Protein AF-A0A3M1CF79-F1 (afdb_monomer)

Secondary structure (DSSP, 8-state):
---EEEEESS--S---SSSEEEE--TTHHHHHHHHHHSS-------------------------------------------------------PPPPEEEEE-TT--EEEEESSHHHHHHHHHHHHHHHHHHHHHHHHHHHHT--HHHHTHHHHHHHHHHHHTTHHHHHHHHHHHHHHH-HHHHHHHHHHHHHHHHHHHHHHHTSSPPPTT-STTTTS--PPPP-TTHHHHHHHHHHHHH--HHHHHHHHHHHHHH-HHHHTT----

Nearest PDB structures (foldseek):
  1ai5-assembly1_A  TM=8.176E-01  e=2.042E-07  Escherichia coli
  1kec-assembly1_A  TM=8.139E-01  e=3.214E-07  Escherichia coli
  1e3a-assembly1_A  TM=8.211E-01  e=3.056E-07  Escherichia coli
  4hst-assembly1_A  TM=8.230E-01  e=8.373E-07  Pseudomonas
  2ae4-assembly1_A  TM=8.578E-01  e=4.115E-04  Pseudomonas sp. GK16

pLDDT: mean 72.92, std 27.97, range [24.16, 98.38]

Foldseek 3Di:
DAAEDEDEDDDPPPDDDPWDKDWDDPPPLVVLVCLVVVPDPDDDDDDDDDDDDDDDDDDDDDDYDDDDDDDDDDDDDDDDDDDDPPPPPPVPCPPQWYWYWYQDPVRIIITIHHDLLSSLLSSLLVCL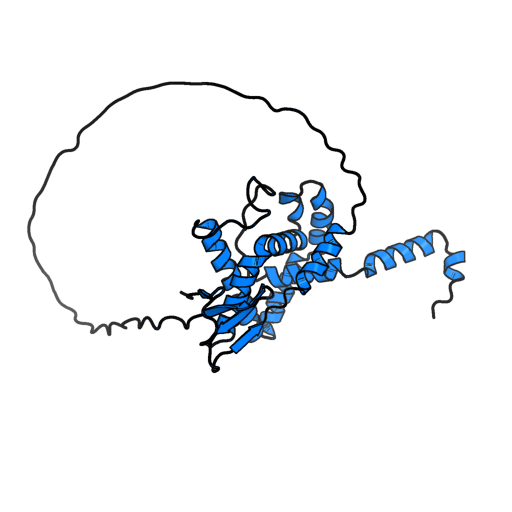VPQVLSLVCLLCLLCLNNCVQVPPVSNVSSCVNVVVVLLVQLVVVLVVCCVPPVPVLSSLVSSLNSNQVNLCCCVVVVDDADPQEDPVHRHHGRDRDDSSSVSSSVSSSVVSPDDVVVVVVVLVVCCVPPVVVNVPDDDD

Sequence (268 aa):
MNRVTKITRGEAKAAEPGVRLLVAPTAFALLVLLCLVGCGNQTLQPCDVVGCTPDAGERDGSEGSMNPDGGLADAGETVADGQVSEEEKEQDSHPEPPIVIIIDDDGIPHVFADSDENAFFGAGYQMATDRLFQMEMLRRFARGRLAEVLGEAGLERDVQARAFRLVELGRADMEATRAADPERARLIEAWVAGINRRIGEILDGDAELPFGFGKEGFDFLPEPWSEEDPYIILKGANFALDKSLEFEIAVTLLENIYPEAMASVEIF

Mean predicted aligned error: 15.44 Å

Solvent-accessible surface area (backbone atoms only — not comparable to full-atom values): 16420 Å² total; per-residue (Å²): 126,84,48,75,45,79,49,74,89,81,75,87,87,72,84,76,93,86,58,51,78,48,74,62,78,83,64,71,66,58,58,57,53,51,62,69,65,68,78,70,99,68,89,86,76,90,83,83,82,83,88,87,83,90,82,90,86,93,86,82,88,82,86,88,80,83,85,83,90,85,86,80,90,78,89,85,85,90,88,86,87,82,92,70,87,76,78,76,73,73,74,77,75,72,72,54,77,66,28,38,37,39,47,50,98,89,68,51,48,40,20,35,13,89,47,67,44,47,28,30,16,45,49,21,25,49,47,35,74,77,38,43,56,62,56,48,53,46,41,22,42,13,63,30,49,28,30,84,60,55,40,78,82,17,41,68,52,20,52,48,24,54,74,69,37,20,50,62,54,6,41,50,50,42,55,50,36,48,75,77,38,51,66,60,40,51,34,52,45,27,18,43,51,16,29,34,54,44,49,46,34,37,75,76,62,82,34,83,78,61,78,58,42,36,83,90,40,54,63,43,77,89,73,83,73,56,83,42,48,68,38,13,31,50,42,34,52,52,58,73,72,55,58,63,68,65,50,55,51,50,50,55,50,43,45,74,75,37,45,74,62,51,75,67,58,86,82,130

Structure (mmCIF, N/CA/C/O backbone):
data_AF-A0A3M1CF79-F1
#
_entry.id   AF-A0A3M1CF79-F1
#
loop_
_atom_site.group_PDB
_atom_site.id
_atom_site.type_symbol
_atom_site.label_atom_id
_atom_site.label_alt_id
_atom_site.label_comp_id
_atom_site.label_asym_id
_atom_site.label_entity_id
_atom_site.label_seq_id
_atom_site.pdbx_PDB_ins_code
_atom_site.Cartn_x
_atom_site.Cartn_y
_atom_site.Cartn_z
_atom_site.occupancy
_atom_site.B_iso_or_equiv
_atom_site.auth_seq_id
_atom_site.auth_comp_id
_atom_site.auth_asym_id
_atom_site.auth_atom_id
_atom_site.pdbx_PDB_model_num
ATOM 1 N N . MET A 1 1 ? -16.583 10.214 14.303 1.00 49.28 1 MET A N 1
ATOM 2 C CA . MET A 1 1 ? -15.363 9.395 14.462 1.00 49.28 1 MET A CA 1
ATOM 3 C C . MET A 1 1 ? -15.719 7.909 14.346 1.00 49.28 1 MET A C 1
ATOM 5 O O . MET A 1 1 ? -16.225 7.349 15.314 1.00 49.28 1 MET A O 1
ATOM 9 N N . ASN A 1 2 ? -15.483 7.294 13.177 1.00 52.94 2 ASN A N 1
ATOM 10 C CA . ASN A 1 2 ? -15.973 5.952 12.825 1.00 52.94 2 ASN A CA 1
ATOM 11 C C . ASN A 1 2 ? -15.621 4.880 13.872 1.00 52.94 2 ASN A C 1
ATOM 13 O O . ASN A 1 2 ? -14.453 4.533 14.063 1.00 52.94 2 ASN A O 1
ATOM 17 N N . ARG A 1 3 ? -16.647 4.316 14.523 1.00 68.12 3 ARG A N 1
ATOM 18 C CA . ARG A 1 3 ? -16.494 3.288 15.560 1.00 68.12 3 ARG A CA 1
ATOM 19 C C . ARG A 1 3 ? -16.533 1.886 14.951 1.00 68.12 3 ARG A C 1
ATOM 21 O O . ARG A 1 3 ? -17.598 1.284 14.818 1.00 68.12 3 ARG A O 1
ATOM 28 N N . VAL A 1 4 ? -15.359 1.348 14.629 1.00 66.25 4 VAL A N 1
ATOM 29 C CA . VAL A 1 4 ? -15.216 -0.055 14.212 1.00 66.25 4 VAL A CA 1
ATOM 30 C C . VAL A 1 4 ? -15.449 -0.981 15.407 1.00 66.25 4 VAL A C 1
ATOM 32 O O . VAL A 1 4 ? -14.844 -0.813 16.464 1.00 66.25 4 VAL A O 1
ATOM 35 N N . THR A 1 5 ? -16.321 -1.973 15.237 1.00 74.81 5 THR A N 1
ATOM 36 C CA . THR A 1 5 ? -16.604 -3.016 16.232 1.00 74.81 5 THR A CA 1
ATOM 37 C C . THR A 1 5 ? -16.275 -4.379 15.626 1.00 74.81 5 THR A C 1
ATOM 39 O O . THR A 1 5 ? -17.017 -4.903 14.794 1.00 74.81 5 THR A O 1
ATOM 42 N N . LYS A 1 6 ? -15.134 -4.953 16.022 1.00 64.19 6 LYS A N 1
ATOM 43 C CA . LYS A 1 6 ? -14.700 -6.287 15.585 1.00 64.19 6 LYS A CA 1
ATOM 44 C C . LYS A 1 6 ? -15.237 -7.348 16.548 1.00 64.19 6 LYS A C 1
ATOM 46 O O . LYS A 1 6 ? -14.966 -7.279 17.743 1.00 64.19 6 LYS A O 1
ATOM 51 N N . ILE A 1 7 ? -15.984 -8.318 16.025 1.00 63.59 7 ILE A N 1
ATOM 52 C CA . ILE A 1 7 ? -16.599 -9.409 16.794 1.00 63.59 7 ILE A CA 1
ATOM 53 C C . ILE A 1 7 ? -15.942 -10.721 16.364 1.00 63.59 7 ILE A C 1
ATOM 55 O O . ILE A 1 7 ? -15.974 -11.092 15.189 1.00 63.59 7 ILE A O 1
ATOM 59 N N . THR A 1 8 ? -15.351 -11.442 17.316 1.00 49.56 8 THR A N 1
ATOM 60 C CA . THR A 1 8 ? -14.690 -12.729 17.073 1.00 49.56 8 THR A CA 1
ATOM 61 C C . THR A 1 8 ? -15.313 -13.844 17.912 1.00 49.56 8 THR A C 1
ATOM 63 O O . THR A 1 8 ? -15.538 -13.710 19.110 1.00 49.56 8 THR A O 1
ATOM 66 N N . ARG A 1 9 ? -15.577 -14.979 17.252 1.00 45.09 9 ARG A N 1
ATOM 67 C CA . ARG A 1 9 ? -15.807 -16.309 17.841 1.00 45.09 9 ARG A CA 1
ATOM 68 C C . ARG A 1 9 ? -16.772 -16.403 19.043 1.00 45.09 9 ARG A C 1
ATOM 70 O O . ARG A 1 9 ? -16.401 -16.875 20.115 1.00 45.09 9 ARG A O 1
ATOM 77 N N . GLY A 1 10 ? -18.048 -16.087 18.819 1.00 43.09 10 GLY A N 1
ATOM 78 C CA . GLY A 1 10 ? -19.126 -16.499 19.733 1.00 43.09 10 GLY A CA 1
ATOM 79 C C . GLY A 1 10 ? -20.511 -15.944 19.400 1.00 43.09 10 GLY A C 1
ATOM 80 O O . GLY A 1 10 ? -21.508 -16.652 19.524 1.00 43.09 10 GLY A O 1
ATOM 81 N N . GLU A 1 11 ? -20.575 -14.697 18.934 1.00 44.19 11 GLU A N 1
ATOM 82 C CA . GLU A 1 11 ? -21.817 -13.902 18.944 1.00 44.19 11 GLU A CA 1
ATOM 83 C C . GLU A 1 11 ? -22.465 -13.701 17.560 1.00 44.19 11 GLU A C 1
ATOM 85 O O . GLU A 1 11 ? -23.511 -13.068 17.448 1.00 44.19 11 GLU A O 1
ATOM 90 N N . ALA A 1 12 ? -21.895 -14.280 16.496 1.00 42.66 12 ALA A N 1
ATOM 91 C CA . ALA A 1 12 ? -22.247 -14.036 15.087 1.00 42.66 12 ALA A CA 1
ATOM 92 C C . ALA A 1 12 ? -23.659 -14.503 14.636 1.00 42.66 12 ALA A C 1
ATOM 94 O O . ALA A 1 12 ? -23.928 -14.616 13.443 1.00 42.66 12 ALA A O 1
ATOM 95 N N . LYS A 1 13 ? -24.580 -14.787 15.565 1.00 38.44 13 LYS A N 1
ATOM 96 C CA . LYS A 1 13 ? -25.904 -15.382 15.301 1.00 38.44 13 LYS A CA 1
ATOM 97 C C . LYS A 1 13 ? -27.065 -14.367 15.292 1.00 38.44 13 LYS A C 1
ATOM 99 O O . LYS A 1 13 ? -28.212 -14.767 15.472 1.00 38.44 13 LYS A O 1
ATOM 104 N N . ALA A 1 14 ? -26.776 -13.072 15.136 1.00 41.06 14 ALA A N 1
ATOM 105 C CA . ALA A 1 14 ? -27.760 -11.990 15.303 1.00 41.06 14 ALA A CA 1
ATOM 106 C C . ALA A 1 14 ? -27.717 -10.873 14.233 1.00 41.06 14 ALA A C 1
ATOM 108 O O . ALA A 1 14 ? -28.417 -9.874 14.373 1.00 41.06 14 ALA A O 1
ATOM 109 N N . ALA A 1 15 ? -26.925 -11.019 13.165 1.00 42.84 15 ALA A N 1
ATOM 110 C CA . ALA A 1 15 ? -26.853 -10.042 12.074 1.00 42.84 15 ALA A CA 1
ATOM 111 C C . ALA A 1 15 ? -27.899 -10.343 10.978 1.00 42.84 15 ALA A C 1
ATOM 113 O O . ALA A 1 15 ? -27.581 -10.966 9.965 1.00 42.84 15 ALA A O 1
ATOM 114 N N . GLU A 1 16 ? -29.157 -9.934 11.184 1.00 49.44 16 GLU A N 1
ATOM 115 C CA . GLU A 1 16 ? -30.200 -10.022 10.145 1.00 49.44 16 GLU A CA 1
ATOM 116 C C . GLU A 1 16 ? -30.137 -8.856 9.126 1.00 49.44 16 GLU A C 1
ATOM 118 O O . GLU A 1 16 ? -29.598 -7.787 9.429 1.00 49.44 16 GLU A O 1
ATOM 123 N N . PRO A 1 17 ? -30.612 -9.055 7.876 1.00 50.56 17 PRO A N 1
ATOM 124 C CA . PRO A 1 17 ? -30.061 -8.327 6.736 1.00 50.56 17 PRO A CA 1
ATOM 125 C C . PRO A 1 17 ? -30.820 -7.046 6.351 1.00 50.56 17 PRO A C 1
ATOM 127 O O . PRO A 1 17 ? -31.909 -7.083 5.782 1.00 50.56 17 PRO A O 1
ATOM 130 N N . GLY A 1 18 ? -30.148 -5.910 6.528 1.00 43.38 18 GLY A N 1
ATOM 131 C CA . GLY A 1 18 ? -30.418 -4.651 5.815 1.00 43.38 18 GLY A CA 1
ATOM 132 C C . GLY A 1 18 ? -29.136 -3.934 5.369 1.00 43.38 18 GLY A C 1
ATOM 133 O O . GLY A 1 18 ? -29.164 -2.749 5.060 1.00 43.38 18 GLY A O 1
ATOM 134 N N . VAL A 1 19 ? -28.002 -4.639 5.408 1.00 52.00 19 VAL A N 1
ATOM 135 C CA . VAL A 1 19 ? -26.649 -4.077 5.517 1.00 52.00 19 VAL A CA 1
ATOM 136 C C . VAL A 1 19 ? -25.786 -4.597 4.366 1.00 52.00 19 VAL A C 1
ATOM 138 O O . VAL A 1 19 ? -25.915 -5.766 3.989 1.00 52.00 19 VAL A O 1
ATOM 141 N N . ARG A 1 20 ? -24.916 -3.758 3.789 1.00 57.88 20 ARG A N 1
ATOM 142 C CA . ARG A 1 20 ? -24.044 -4.183 2.685 1.00 57.88 20 ARG A CA 1
ATOM 143 C C . ARG A 1 20 ? -22.914 -5.057 3.228 1.00 57.88 20 ARG A C 1
ATOM 145 O O . ARG A 1 20 ? -22.215 -4.655 4.154 1.00 57.88 20 ARG A O 1
ATOM 152 N N . LEU A 1 21 ? -22.753 -6.241 2.637 1.00 56.91 21 LEU A N 1
ATOM 153 C CA . LEU A 1 21 ? -21.678 -7.182 2.942 1.00 56.91 21 LEU A CA 1
ATOM 154 C C . LEU A 1 21 ? -20.552 -7.038 1.915 1.00 56.91 21 LEU A C 1
ATOM 156 O O . LEU A 1 21 ? -20.769 -7.277 0.725 1.00 56.91 21 LEU A O 1
ATOM 160 N N . LEU A 1 22 ? -19.345 -6.733 2.388 1.00 67.06 22 LEU A N 1
ATOM 161 C CA . LEU A 1 22 ? -18.117 -6.845 1.605 1.00 67.06 22 LEU A CA 1
ATOM 162 C C . LEU A 1 22 ? -17.246 -7.977 2.169 1.00 67.06 22 LEU A C 1
ATOM 164 O O . LEU A 1 22 ? -16.811 -7.929 3.320 1.00 67.06 22 LEU A O 1
ATOM 168 N N . VAL A 1 23 ? -16.987 -8.991 1.341 1.00 59.38 23 VAL A N 1
ATOM 169 C CA . VAL A 1 23 ? -16.037 -10.078 1.628 1.00 59.38 23 VAL A CA 1
ATOM 170 C C . VAL A 1 23 ? -14.687 -9.689 1.032 1.00 59.38 23 VAL A C 1
ATOM 172 O O . VAL A 1 23 ? -14.585 -9.528 -0.186 1.00 59.38 23 VAL A O 1
ATOM 175 N N . ALA A 1 24 ? -13.648 -9.527 1.854 1.00 50.31 24 ALA A N 1
ATOM 176 C CA . ALA A 1 24 ? -12.325 -9.141 1.355 1.00 50.31 24 ALA A CA 1
ATOM 177 C C . ALA A 1 24 ? -11.508 -10.385 0.925 1.00 50.31 24 ALA A C 1
ATOM 179 O O . ALA A 1 24 ? -11.161 -11.208 1.777 1.00 50.31 24 ALA A O 1
ATOM 180 N N . PRO A 1 25 ? -11.166 -10.557 -0.370 1.00 40.94 25 PRO A N 1
ATOM 181 C CA . PRO A 1 25 ? -10.494 -11.763 -0.854 1.00 40.94 25 PRO A CA 1
ATOM 182 C C . PRO A 1 25 ? -9.019 -11.807 -0.423 1.00 40.94 25 PRO A C 1
ATOM 184 O O . PRO A 1 25 ? -8.146 -11.168 -1.010 1.00 40.94 25 PRO A O 1
ATOM 187 N N . THR A 1 26 ? -8.722 -12.641 0.573 1.00 44.88 26 THR A N 1
ATOM 188 C CA . THR A 1 26 ? -7.398 -12.803 1.208 1.00 44.88 26 THR A CA 1
ATOM 189 C C . THR A 1 26 ? -6.274 -13.303 0.283 1.00 44.88 26 THR A C 1
ATOM 191 O O . THR A 1 26 ? -5.097 -13.233 0.662 1.00 44.88 26 THR A O 1
ATOM 194 N N . ALA A 1 27 ? -6.619 -13.804 -0.909 1.00 30.23 27 ALA A N 1
ATOM 195 C CA . ALA A 1 27 ? -5.737 -14.548 -1.810 1.00 30.23 27 ALA A CA 1
ATOM 196 C C . ALA A 1 27 ? -4.861 -13.687 -2.743 1.00 30.23 27 ALA A C 1
ATOM 198 O O . ALA A 1 27 ? -3.728 -14.076 -3.027 1.00 30.23 27 ALA A O 1
ATOM 199 N N . PHE A 1 28 ? -5.340 -12.527 -3.215 1.00 37.03 28 PHE A N 1
ATOM 200 C CA . PHE A 1 28 ? -4.670 -11.782 -4.300 1.00 37.03 28 PHE A CA 1
ATOM 201 C C . PHE A 1 28 ? -3.258 -11.298 -3.918 1.00 37.03 28 PHE A C 1
ATOM 203 O O . PHE A 1 28 ? -2.344 -11.295 -4.739 1.00 37.03 28 PHE A O 1
ATOM 210 N N . ALA A 1 29 ? -3.050 -10.960 -2.642 1.00 35.56 29 ALA A N 1
ATOM 211 C CA . ALA A 1 29 ? -1.769 -10.469 -2.141 1.00 35.56 29 ALA A CA 1
ATOM 212 C C . ALA A 1 29 ? -0.651 -11.534 -2.133 1.00 35.56 29 ALA A C 1
ATOM 214 O O . ALA A 1 29 ? 0.524 -11.189 -2.270 1.00 35.56 29 ALA A O 1
ATOM 215 N N . LEU A 1 30 ? -0.981 -12.824 -1.973 1.00 35.16 30 LEU A N 1
ATOM 216 C CA . LEU A 1 30 ? 0.028 -13.882 -1.810 1.00 35.16 30 LEU A CA 1
ATOM 217 C C . LEU A 1 30 ? 0.857 -14.098 -3.089 1.00 35.16 30 LEU A C 1
ATOM 219 O O . LEU A 1 30 ? 2.052 -14.383 -3.015 1.00 35.16 30 LEU A O 1
ATOM 223 N N . LEU A 1 31 ? 0.230 -13.912 -4.255 1.00 32.81 31 LEU A N 1
ATOM 224 C CA . LEU A 1 31 ? 0.857 -14.101 -5.563 1.00 32.81 31 LEU A CA 1
ATOM 225 C C . LEU A 1 31 ? 1.989 -13.087 -5.806 1.00 32.81 31 LEU A C 1
ATOM 227 O O . LEU A 1 31 ? 3.076 -13.463 -6.236 1.00 32.81 31 LEU A O 1
ATOM 231 N N . VAL A 1 32 ? 1.758 -11.814 -5.465 1.00 40.41 32 VAL A N 1
ATOM 232 C CA . VAL A 1 32 ? 2.722 -10.725 -5.706 1.00 40.41 32 VAL A CA 1
ATOM 233 C C . VAL A 1 32 ? 3.990 -10.906 -4.864 1.00 40.41 32 VAL A C 1
ATOM 235 O O . VAL A 1 32 ? 5.094 -10.685 -5.356 1.00 40.41 32 VAL A O 1
ATOM 238 N N . LEU A 1 33 ? 3.860 -11.375 -3.617 1.00 40.19 33 LEU A N 1
ATOM 239 C CA . LEU A 1 33 ? 5.019 -11.622 -2.752 1.00 40.19 33 LEU A CA 1
ATOM 240 C C . LEU A 1 33 ? 5.883 -12.792 -3.258 1.00 40.19 33 LEU A C 1
ATOM 242 O O . LEU A 1 33 ? 7.108 -12.709 -3.208 1.00 40.19 33 LEU A O 1
ATOM 246 N N . LEU A 1 34 ? 5.265 -13.847 -3.802 1.00 39.94 34 LEU A N 1
ATOM 247 C CA . LEU A 1 34 ? 5.991 -14.961 -4.425 1.00 39.94 34 LEU A CA 1
ATOM 248 C C . LEU A 1 34 ? 6.784 -14.513 -5.664 1.00 39.94 34 LEU A C 1
ATOM 250 O O . LEU A 1 34 ? 7.915 -14.959 -5.847 1.00 39.94 34 LEU A O 1
ATOM 254 N N . CYS A 1 35 ? 6.251 -13.587 -6.467 1.00 37.91 35 CYS A N 1
ATOM 255 C CA . CYS A 1 35 ? 6.996 -12.976 -7.572 1.00 37.91 35 CYS A CA 1
ATOM 256 C C . CYS A 1 35 ? 8.181 -12.119 -7.087 1.00 37.91 35 CYS A C 1
ATOM 258 O O . CYS A 1 35 ? 9.247 -12.164 -7.697 1.00 37.91 35 CYS A O 1
ATOM 260 N N . LEU A 1 36 ? 8.032 -11.382 -5.979 1.00 42.06 36 LEU A N 1
ATOM 261 C CA . LEU A 1 36 ? 9.102 -10.535 -5.427 1.00 42.06 36 LEU A CA 1
ATOM 262 C C . LEU A 1 36 ? 10.260 -11.335 -4.806 1.00 42.06 36 LEU A C 1
ATOM 264 O O . LEU A 1 36 ? 11.408 -10.912 -4.907 1.00 42.06 36 LEU A O 1
ATOM 268 N N . VAL A 1 37 ? 9.981 -12.495 -4.203 1.00 41.16 37 VAL A N 1
ATOM 269 C CA . VAL A 1 37 ? 11.007 -13.393 -3.629 1.00 41.16 37 VAL A CA 1
ATOM 270 C C . VAL A 1 37 ? 11.581 -14.367 -4.680 1.00 41.16 37 VAL A C 1
ATOM 272 O O . VAL A 1 37 ? 12.658 -14.928 -4.494 1.00 41.16 37 VAL A O 1
ATOM 275 N N . GLY A 1 38 ? 10.900 -14.556 -5.816 1.00 34.94 38 GLY A N 1
ATOM 276 C CA . GLY A 1 38 ? 11.202 -15.592 -6.814 1.00 34.94 38 GLY A CA 1
ATOM 277 C C . GLY A 1 38 ? 12.477 -15.419 -7.655 1.00 34.94 38 GLY A C 1
ATOM 278 O O . GLY A 1 38 ? 12.798 -16.313 -8.437 1.00 34.94 38 GLY A O 1
ATOM 279 N N . CYS A 1 39 ? 13.219 -14.315 -7.524 1.00 36.06 39 CYS A N 1
ATOM 280 C CA . CYS A 1 39 ? 14.440 -14.054 -8.299 1.00 36.06 39 CYS A CA 1
ATOM 281 C C . CYS A 1 39 ? 15.617 -13.662 -7.392 1.00 36.06 39 CYS A C 1
ATOM 283 O O . CYS A 1 39 ? 15.903 -12.481 -7.219 1.00 36.06 39 CYS A O 1
ATOM 285 N N . GLY A 1 40 ? 16.311 -14.661 -6.834 1.00 33.25 40 GLY A N 1
ATOM 286 C CA . GLY A 1 40 ? 17.449 -14.442 -5.933 1.00 33.25 40 GLY A CA 1
ATOM 287 C C . GLY A 1 40 ? 18.141 -15.729 -5.475 1.00 33.25 40 GLY A C 1
ATOM 288 O O . GLY A 1 40 ? 18.200 -16.009 -4.282 1.00 33.25 40 GLY A O 1
ATOM 289 N N . ASN A 1 41 ? 18.651 -16.547 -6.405 1.00 37.62 41 ASN A N 1
ATOM 290 C CA . ASN A 1 41 ? 19.406 -17.758 -6.053 1.00 37.62 41 ASN A CA 1
ATOM 291 C C . ASN A 1 41 ? 20.813 -17.407 -5.533 1.00 37.62 41 ASN A C 1
ATOM 293 O O . ASN A 1 41 ? 21.784 -17.445 -6.292 1.00 37.62 41 ASN A O 1
ATOM 297 N N . GLN A 1 42 ? 20.926 -17.074 -4.246 1.00 35.06 42 GLN A N 1
ATOM 298 C CA . GLN A 1 42 ? 22.214 -16.805 -3.612 1.00 35.06 42 GLN A CA 1
ATOM 299 C C . GLN A 1 42 ? 22.277 -17.392 -2.198 1.00 35.06 42 GLN A C 1
ATOM 301 O O . GLN A 1 42 ? 21.417 -17.160 -1.352 1.00 35.06 42 GLN A O 1
ATOM 306 N N . THR A 1 43 ? 23.294 -18.219 -1.960 1.00 29.34 43 THR A N 1
ATOM 307 C CA . THR A 1 43 ? 23.439 -19.024 -0.743 1.00 29.34 43 THR A CA 1
ATOM 308 C C . THR A 1 43 ? 23.906 -18.179 0.438 1.00 29.34 43 THR A C 1
ATOM 310 O O . THR A 1 43 ? 25.100 -17.906 0.571 1.00 29.34 43 THR A O 1
ATOM 313 N N . LEU A 1 44 ? 22.985 -17.821 1.331 1.00 29.02 44 LEU A N 1
ATOM 314 C CA . LEU A 1 44 ? 23.325 -17.266 2.640 1.00 29.02 44 LEU A CA 1
ATOM 315 C C . LEU A 1 44 ? 23.901 -18.370 3.543 1.00 29.02 44 LEU A C 1
ATOM 317 O O . LEU A 1 44 ? 23.177 -19.255 3.996 1.00 29.02 44 LEU A O 1
ATOM 321 N N . GLN A 1 45 ? 25.205 -18.305 3.821 1.00 30.61 45 GLN A N 1
ATOM 322 C CA . GLN A 1 45 ? 25.789 -18.948 5.001 1.00 30.61 45 GLN A CA 1
ATOM 323 C C . GLN A 1 45 ? 25.838 -17.940 6.161 1.00 30.61 45 GLN A C 1
ATOM 325 O O . GLN A 1 45 ? 26.045 -16.751 5.910 1.00 30.61 45 GLN A O 1
ATOM 330 N N . PRO A 1 46 ? 25.656 -18.379 7.419 1.00 28.25 46 PRO A N 1
ATOM 331 C CA . PRO A 1 46 ? 25.683 -17.482 8.567 1.00 28.25 46 PRO A CA 1
ATOM 332 C C . PRO A 1 46 ? 27.114 -17.051 8.909 1.00 28.25 46 PRO A C 1
ATOM 334 O O . PRO A 1 46 ? 28.020 -17.881 8.996 1.00 28.25 46 PRO A O 1
ATOM 337 N N . CYS A 1 47 ? 27.286 -15.758 9.183 1.00 29.11 47 CYS A N 1
ATOM 338 C CA . CYS A 1 47 ? 28.444 -15.230 9.895 1.00 29.11 47 CYS A CA 1
ATOM 339 C C . CYS A 1 47 ? 28.030 -14.907 11.334 1.00 29.11 47 CYS A C 1
ATOM 341 O O . CYS A 1 47 ? 27.515 -13.825 11.610 1.00 29.11 47 CYS A O 1
ATOM 343 N N . ASP A 1 48 ? 28.258 -15.851 12.245 1.00 27.47 48 ASP A N 1
ATOM 344 C CA . ASP A 1 48 ? 28.286 -15.563 13.679 1.00 27.47 48 ASP A CA 1
ATOM 345 C C . ASP A 1 48 ? 29.447 -14.611 14.035 1.00 27.47 48 ASP A C 1
ATOM 347 O O . ASP A 1 48 ? 30.447 -14.546 13.319 1.00 27.47 48 ASP A O 1
ATOM 351 N N . VAL A 1 49 ? 29.333 -13.982 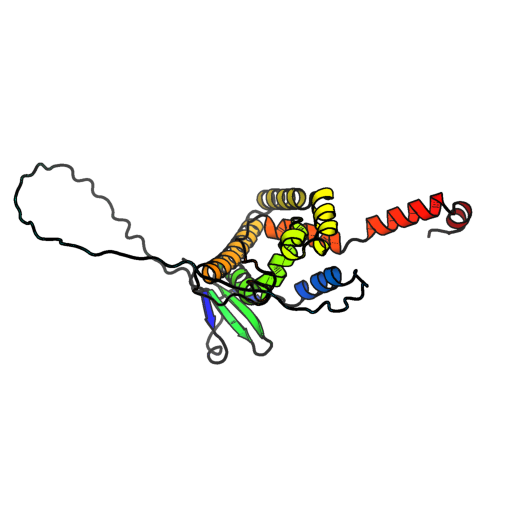15.215 1.00 31.34 49 VAL A N 1
ATOM 352 C CA . VAL A 1 49 ? 30.383 -13.753 16.243 1.00 31.34 49 VAL A CA 1
ATOM 353 C C . VAL A 1 49 ? 30.297 -12.362 16.901 1.00 31.34 49 VAL A C 1
ATOM 355 O O . VAL A 1 49 ? 30.844 -11.375 16.429 1.00 31.34 49 VAL A O 1
ATOM 358 N N . VAL A 1 50 ? 29.664 -12.376 18.082 1.00 29.16 50 VAL A N 1
ATOM 359 C CA . VAL A 1 50 ? 30.058 -11.714 19.348 1.00 29.16 50 VAL A CA 1
ATOM 360 C C . VAL A 1 50 ? 30.312 -10.195 19.357 1.00 29.16 50 VAL A C 1
ATOM 362 O O . VAL A 1 50 ? 31.323 -9.686 18.884 1.00 29.16 50 VAL A O 1
ATOM 365 N N . GLY A 1 51 ? 29.412 -9.508 20.072 1.00 25.52 51 GLY A N 1
ATOM 366 C CA . GLY A 1 51 ? 29.451 -8.086 20.423 1.00 25.52 51 GLY A CA 1
ATOM 367 C C . GLY A 1 51 ? 30.495 -7.641 21.459 1.00 25.52 51 GLY A C 1
ATOM 368 O O . GLY A 1 51 ? 31.385 -8.389 21.859 1.00 25.52 51 GLY A O 1
ATOM 369 N N . CYS A 1 52 ? 30.353 -6.390 21.915 1.00 24.75 52 CYS A N 1
ATOM 370 C CA . CYS A 1 52 ? 31.168 -5.803 22.981 1.00 24.75 52 CYS A CA 1
ATOM 371 C C . CYS A 1 52 ? 30.461 -4.611 23.675 1.00 24.75 52 CYS A C 1
ATOM 373 O O . CYS A 1 52 ? 29.878 -3.758 23.010 1.00 24.75 52 CYS A O 1
ATOM 375 N N . THR A 1 53 ? 30.559 -4.550 25.005 1.00 25.89 53 THR A N 1
ATOM 376 C CA . THR A 1 53 ? 30.156 -3.468 25.945 1.00 25.89 53 THR A CA 1
ATOM 377 C C . THR A 1 53 ? 31.185 -3.459 27.103 1.00 25.89 53 THR A C 1
ATOM 379 O O . THR A 1 53 ? 31.963 -4.419 27.149 1.00 25.89 53 THR A O 1
ATOM 382 N N . PRO A 1 54 ? 31.206 -2.528 28.094 1.00 40.59 54 PRO A N 1
ATOM 383 C CA . PRO A 1 54 ? 30.372 -1.338 28.361 1.00 40.59 54 PRO A CA 1
ATOM 384 C C . PRO A 1 54 ? 31.245 -0.030 28.290 1.00 40.59 54 PRO A C 1
ATOM 386 O O . PRO A 1 54 ? 31.918 0.102 27.273 1.00 40.59 54 PRO A O 1
ATOM 389 N N . ASP A 1 55 ? 31.334 0.987 29.176 1.00 26.83 55 ASP A N 1
ATOM 390 C CA . ASP A 1 55 ? 30.788 1.245 30.528 1.00 26.83 55 ASP A CA 1
ATOM 391 C C . ASP A 1 55 ? 30.895 2.721 31.014 1.00 26.83 55 ASP A C 1
ATOM 393 O O . ASP A 1 55 ? 31.720 3.480 30.511 1.00 26.83 55 ASP A O 1
ATOM 397 N N . ALA A 1 56 ? 30.114 3.033 32.063 1.00 29.52 56 ALA A N 1
ATOM 398 C CA . ALA A 1 56 ? 30.305 3.999 33.169 1.00 29.52 56 ALA A CA 1
ATOM 399 C C . ALA A 1 56 ? 30.533 5.524 32.945 1.00 29.52 56 ALA A C 1
ATOM 401 O O . ALA A 1 56 ? 31.309 5.965 32.102 1.00 29.52 56 ALA A O 1
ATOM 402 N N . GLY A 1 57 ? 29.946 6.354 33.836 1.00 26.00 57 GLY A N 1
AT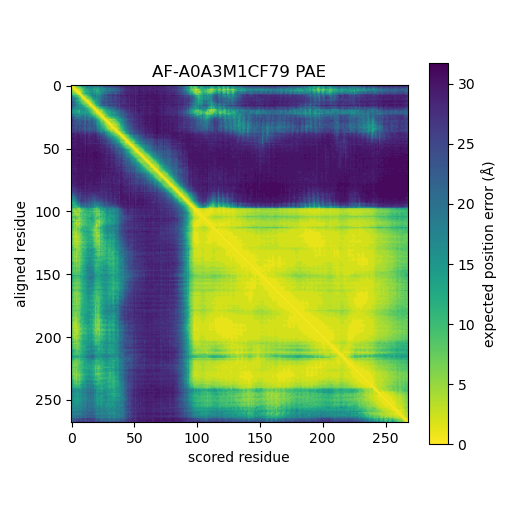OM 403 C CA . GLY A 1 57 ? 30.181 7.815 33.865 1.00 26.00 57 GLY A CA 1
ATOM 404 C C . GLY A 1 57 ? 29.383 8.663 34.882 1.00 26.00 57 GLY A C 1
ATOM 405 O O . GLY A 1 57 ? 28.756 9.638 34.487 1.00 26.00 57 GLY A O 1
ATOM 406 N N . GLU A 1 58 ? 29.394 8.330 36.178 1.00 27.36 58 GLU A N 1
ATOM 407 C CA . GLU A 1 58 ? 28.536 8.952 37.218 1.00 27.36 58 GLU A CA 1
ATOM 408 C C . GLU A 1 58 ? 28.889 10.407 37.648 1.00 27.36 58 GLU A C 1
ATOM 410 O O . GLU A 1 58 ? 30.077 10.731 37.820 1.00 27.36 58 GLU A O 1
ATOM 415 N N . ARG A 1 59 ? 27.851 11.237 37.915 1.00 29.38 59 ARG A N 1
ATOM 416 C CA . ARG A 1 59 ? 27.686 12.231 39.027 1.00 29.38 59 ARG A CA 1
ATOM 417 C C . ARG A 1 59 ? 26.508 13.209 38.783 1.00 29.38 59 ARG A C 1
ATOM 419 O O . ARG A 1 59 ? 26.192 13.447 37.625 1.00 29.38 59 ARG A O 1
ATOM 426 N N . ASP A 1 60 ? 25.958 13.973 39.740 1.00 26.53 60 ASP A N 1
ATOM 427 C CA . ASP A 1 60 ? 25.570 13.819 41.172 1.00 26.53 60 ASP A CA 1
ATOM 428 C C . ASP A 1 60 ? 25.129 15.219 41.708 1.00 26.53 60 ASP A C 1
ATOM 430 O O . ASP A 1 60 ? 25.707 16.226 41.298 1.00 26.53 60 ASP A O 1
ATOM 434 N N . GLY A 1 61 ? 24.158 15.286 42.634 1.00 25.44 61 GLY A N 1
ATOM 435 C CA . GLY A 1 61 ? 23.701 16.504 43.344 1.00 25.44 61 GLY A CA 1
ATOM 436 C C . GLY A 1 61 ? 22.833 17.514 42.548 1.00 25.44 61 GLY A C 1
ATOM 437 O O . GLY A 1 61 ? 22.894 17.573 41.326 1.00 25.44 61 GLY A O 1
ATOM 438 N N . SER A 1 62 ? 21.999 18.366 43.173 1.00 28.58 62 SER A N 1
ATOM 439 C CA . SER A 1 62 ? 21.566 18.429 44.587 1.00 28.58 62 SER A CA 1
ATOM 440 C C . SER A 1 62 ? 20.303 19.305 44.795 1.00 28.58 62 SER A C 1
ATOM 442 O O . SER A 1 62 ? 20.251 20.420 44.293 1.00 28.58 62 SER A O 1
ATOM 444 N N . GLU A 1 63 ? 19.360 18.806 45.604 1.00 27.97 63 GLU A N 1
ATOM 445 C CA . GLU A 1 63 ? 18.442 19.497 46.551 1.00 27.97 63 GLU A CA 1
ATOM 446 C C . GLU A 1 63 ? 17.715 20.840 46.234 1.00 27.97 63 GLU A C 1
ATOM 448 O O . GLU A 1 63 ? 18.325 21.901 46.142 1.00 27.97 63 GLU A O 1
ATOM 453 N N . GLY A 1 64 ? 16.375 20.817 46.381 1.00 25.22 64 GLY A N 1
ATOM 454 C CA . GLY A 1 64 ? 15.561 21.911 46.965 1.00 25.22 64 GLY A CA 1
ATOM 455 C C . GLY A 1 64 ? 15.049 23.038 46.037 1.00 25.22 64 GLY A C 1
ATOM 456 O O . GLY A 1 64 ? 15.558 23.234 44.944 1.00 25.22 64 GLY A O 1
ATOM 457 N N . SER A 1 65 ? 14.043 23.846 46.419 1.00 28.69 65 SER A N 1
ATOM 458 C CA . SER A 1 65 ? 13.054 23.733 47.517 1.00 28.69 65 SER A CA 1
ATOM 459 C C . SER A 1 65 ? 11.894 24.751 47.336 1.00 28.69 65 SER A C 1
ATOM 461 O O . SER A 1 65 ? 12.020 25.676 46.544 1.00 28.69 65 SER A O 1
ATOM 463 N N . MET A 1 66 ? 10.830 24.629 48.147 1.00 27.75 66 MET A N 1
ATOM 464 C CA . MET A 1 66 ? 9.783 25.636 48.453 1.00 27.75 66 MET A CA 1
ATOM 465 C C . MET A 1 66 ? 8.893 26.217 47.320 1.00 27.75 66 MET A C 1
ATOM 467 O O . MET A 1 66 ? 9.289 27.113 46.584 1.00 27.75 66 MET A O 1
ATOM 471 N N . ASN A 1 67 ? 7.597 25.872 47.366 1.00 39.41 67 ASN A N 1
ATOM 472 C CA . ASN A 1 67 ? 6.516 26.877 47.278 1.00 39.41 67 ASN A CA 1
ATOM 473 C C . ASN A 1 67 ? 6.286 27.464 48.692 1.00 39.41 67 ASN A C 1
ATOM 475 O O . ASN A 1 67 ? 6.643 26.793 49.669 1.00 39.41 67 ASN A O 1
ATOM 479 N N . PRO A 1 68 ? 5.702 28.671 48.841 1.00 41.59 68 PRO A N 1
ATOM 480 C CA . PRO A 1 68 ? 4.296 28.698 49.292 1.00 41.59 68 PRO A CA 1
ATOM 481 C C . PRO A 1 68 ? 3.424 29.896 48.823 1.00 41.59 68 PRO A C 1
ATOM 483 O O . PRO A 1 68 ? 3.923 30.980 48.545 1.00 41.59 68 PRO A O 1
ATOM 486 N N . ASP A 1 69 ? 2.108 29.652 48.846 1.00 30.66 69 ASP A N 1
ATOM 487 C CA . ASP A 1 69 ? 0.964 30.514 49.226 1.00 30.66 69 ASP A CA 1
ATOM 488 C C . ASP A 1 69 ? 0.747 31.946 48.671 1.00 30.66 69 ASP A C 1
ATOM 490 O O . ASP A 1 69 ? 1.598 32.827 48.743 1.00 30.66 69 ASP A O 1
ATOM 494 N N . GLY A 1 70 ? -0.511 32.230 48.281 1.00 28.81 70 GLY A N 1
ATOM 495 C CA . GLY A 1 70 ? -1.028 33.597 48.084 1.00 28.81 70 GLY A CA 1
ATOM 496 C C . GLY A 1 70 ? -2.405 33.696 47.399 1.00 28.81 70 GLY A C 1
ATOM 497 O O . GLY A 1 70 ? -2.486 33.658 46.176 1.00 28.81 70 GLY A O 1
ATOM 498 N N . GLY A 1 71 ? -3.489 33.866 48.172 1.00 25.14 71 GLY A N 1
ATOM 499 C CA . GLY A 1 71 ? -4.795 34.362 47.674 1.00 25.14 71 GLY A CA 1
ATOM 500 C C . GLY A 1 71 ? -4.891 35.905 47.738 1.00 25.14 71 GLY A C 1
ATOM 501 O O . GLY A 1 71 ? -3.883 36.554 47.992 1.00 25.14 71 GLY A O 1
ATOM 502 N N . LEU A 1 72 ? -6.046 36.576 47.591 1.00 26.70 72 LEU A N 1
ATOM 503 C CA . LEU A 1 72 ? -7.446 36.130 47.463 1.00 26.70 72 LEU A CA 1
ATOM 504 C C . LEU A 1 72 ? -8.354 37.327 47.033 1.00 26.70 72 LEU A C 1
ATOM 506 O O . LEU A 1 72 ? -8.290 38.353 47.702 1.00 26.70 72 LEU A O 1
ATOM 510 N N . ALA A 1 73 ? -9.251 37.157 46.040 1.00 28.02 73 ALA A N 1
ATOM 511 C CA . ALA A 1 73 ? -10.401 38.045 45.692 1.00 28.02 73 ALA A CA 1
ATOM 512 C C . ALA A 1 73 ? -10.077 39.543 45.353 1.00 28.02 73 ALA A C 1
ATOM 514 O O . ALA A 1 73 ? -8.909 39.919 45.352 1.00 28.02 73 ALA A O 1
ATOM 515 N N . ASP A 1 74 ? -10.993 40.457 44.972 1.00 24.86 74 ASP A N 1
ATOM 516 C CA . ASP A 1 74 ? -12.459 40.446 44.716 1.00 24.86 74 ASP A CA 1
ATOM 517 C C . ASP A 1 74 ? -12.861 41.571 43.708 1.00 24.86 74 ASP A C 1
ATOM 519 O O . ASP A 1 74 ? -12.059 42.483 43.527 1.00 24.86 74 ASP A O 1
ATOM 523 N N . ALA A 1 75 ? -14.096 41.541 43.157 1.00 25.95 75 ALA A N 1
ATOM 524 C CA . ALA A 1 75 ? -14.871 42.604 42.448 1.00 25.95 75 ALA A CA 1
ATOM 525 C C . ALA A 1 75 ? -14.194 43.375 41.270 1.00 25.95 75 ALA A C 1
ATOM 527 O O . ALA A 1 75 ? -13.039 43.764 41.330 1.00 25.95 75 ALA A O 1
ATOM 528 N N . GLY A 1 76 ? -14.815 43.662 40.117 1.00 24.16 76 GLY A N 1
ATOM 529 C CA . GLY A 1 76 ? -16.118 44.295 39.813 1.00 24.16 76 GLY A CA 1
ATOM 530 C C . GLY A 1 76 ? -15.835 45.408 38.761 1.00 24.16 76 GLY A C 1
ATOM 531 O O . GLY A 1 76 ? -14.707 45.883 38.695 1.00 24.16 76 GLY A O 1
ATOM 532 N N . GLU A 1 77 ? -16.708 45.866 37.857 1.00 27.42 77 GLU A N 1
ATOM 533 C CA . GLU A 1 77 ? -18.166 45.743 37.690 1.00 27.42 77 GLU A CA 1
ATOM 534 C C . GLU A 1 77 ? -18.542 45.764 36.174 1.00 27.42 77 GLU A C 1
ATOM 536 O O . GLU A 1 77 ? -17.672 45.728 35.304 1.00 27.42 77 GLU A O 1
ATOM 541 N N . THR A 1 78 ? -19.835 45.771 35.834 1.00 25.61 78 THR A N 1
ATOM 542 C CA . THR A 1 78 ? -20.398 45.449 34.504 1.00 25.61 78 THR A CA 1
ATOM 543 C C . THR A 1 78 ? -20.537 46.611 33.511 1.00 25.61 78 THR A C 1
ATOM 545 O O . THR A 1 78 ? -20.872 47.726 33.903 1.00 25.61 78 THR A O 1
ATOM 548 N N . VAL A 1 79 ? -20.537 46.288 32.209 1.00 28.58 79 VAL A N 1
ATOM 549 C CA . VAL A 1 79 ? -21.396 46.945 31.199 1.00 28.58 79 VAL A CA 1
ATOM 550 C C . VAL A 1 79 ? -22.027 45.860 30.321 1.00 28.58 79 VAL A C 1
ATOM 552 O O . VAL A 1 79 ? -21.349 44.904 29.954 1.00 28.58 79 VAL A O 1
ATOM 555 N N . ALA A 1 80 ? -23.306 46.008 29.976 1.00 28.52 80 ALA A N 1
ATOM 556 C CA . ALA A 1 80 ? -24.012 45.158 29.019 1.00 28.52 80 ALA A CA 1
ATOM 557 C C . ALA A 1 80 ? -24.615 46.022 27.903 1.00 28.52 80 ALA A C 1
ATOM 559 O O . ALA A 1 80 ? -25.080 47.122 28.191 1.00 28.52 80 ALA A O 1
ATOM 560 N N . ASP A 1 81 ? -24.621 45.525 26.665 1.00 24.62 81 ASP A N 1
ATOM 561 C CA . ASP A 1 81 ? -25.859 45.156 25.955 1.00 24.62 81 ASP A CA 1
ATOM 562 C C . ASP A 1 81 ? -25.522 44.403 24.649 1.00 24.62 81 ASP A C 1
ATOM 564 O O . ASP A 1 81 ? -24.387 44.481 24.173 1.00 24.62 81 ASP A O 1
ATOM 568 N N . GLY A 1 82 ? -26.494 43.702 24.053 1.00 28.05 82 GLY A N 1
ATOM 569 C CA . GLY A 1 82 ? -26.338 43.097 22.719 1.00 28.05 82 GLY A CA 1
ATOM 570 C C . GLY A 1 82 ? -26.824 41.655 22.584 1.00 28.05 82 GLY A C 1
ATOM 571 O O . GLY A 1 82 ? -26.032 40.757 22.309 1.00 28.05 82 GLY A O 1
ATOM 572 N N . GLN A 1 83 ? -28.131 41.420 22.722 1.00 28.19 83 GLN A N 1
ATOM 573 C CA . GLN A 1 83 ? -28.719 40.117 22.396 1.00 28.19 83 GLN A CA 1
ATOM 574 C C . GLN A 1 83 ? -28.687 39.853 20.880 1.00 28.19 83 GLN A C 1
ATOM 576 O O . GLN A 1 83 ? -29.489 40.409 20.128 1.00 28.19 83 GLN A O 1
ATOM 581 N N . VAL A 1 84 ? -27.826 38.934 20.445 1.00 30.59 84 VAL A N 1
ATOM 582 C CA . VAL A 1 84 ? -28.089 38.106 19.261 1.00 30.59 84 VAL A CA 1
ATOM 583 C C . VAL A 1 84 ? -28.545 36.749 19.776 1.00 30.59 84 VAL A C 1
ATOM 585 O O . VAL A 1 84 ? -27.881 36.153 20.620 1.00 30.59 84 VAL A O 1
ATOM 588 N N . SER A 1 85 ? -29.692 36.269 19.302 1.00 27.66 85 SER A N 1
ATOM 589 C CA . SER A 1 85 ? -30.116 34.895 19.554 1.00 27.66 85 SER A CA 1
ATOM 590 C C . SER A 1 85 ? -29.275 33.965 18.688 1.00 27.66 85 SER A C 1
ATOM 592 O O . SER A 1 85 ? -29.636 33.679 17.544 1.00 27.66 85 SER A O 1
ATOM 594 N N . GLU A 1 86 ? -28.135 33.531 19.216 1.00 30.22 86 GLU A N 1
ATOM 595 C CA . GLU A 1 86 ? -27.438 32.380 18.662 1.00 30.22 86 GLU A CA 1
ATOM 596 C C . GLU A 1 86 ? -28.362 31.170 18.823 1.00 30.22 86 GLU A C 1
ATOM 598 O O . GLU A 1 86 ? -28.649 30.721 19.932 1.00 30.22 86 GLU A O 1
ATOM 603 N N . GLU A 1 87 ? -28.881 30.670 17.700 1.00 28.48 87 GLU A N 1
ATOM 604 C CA . GLU A 1 87 ? -29.361 29.297 17.642 1.00 28.48 87 GLU A CA 1
ATOM 605 C C . GLU A 1 87 ? -28.136 28.417 17.889 1.00 28.48 87 GLU A C 1
ATOM 607 O O . GLU A 1 87 ? -27.354 28.159 16.967 1.00 28.48 87 GLU A O 1
ATOM 612 N N . GLU A 1 88 ? -27.947 27.990 19.141 1.00 31.88 88 GLU A N 1
ATOM 613 C CA . GLU A 1 88 ? -27.054 26.884 19.456 1.00 31.88 88 GLU A CA 1
ATOM 614 C C . GLU A 1 88 ? -27.497 25.707 18.590 1.00 31.88 88 GLU A C 1
ATOM 616 O O . GLU A 1 88 ? -28.491 25.031 18.864 1.00 31.88 88 GLU A O 1
ATOM 621 N N . LYS A 1 89 ? -26.755 25.472 17.506 1.00 26.81 89 LYS A N 1
ATOM 622 C CA . LYS A 1 89 ? -26.783 24.194 16.817 1.00 26.81 89 LYS A CA 1
ATOM 623 C C . LYS A 1 89 ? -26.188 23.192 17.782 1.00 26.81 89 LYS A C 1
ATOM 625 O O . LYS A 1 89 ? -24.985 22.945 17.749 1.00 26.81 89 LYS A O 1
ATOM 630 N N . GLU A 1 90 ? -27.056 22.647 18.631 1.00 33.03 90 GLU A N 1
ATOM 631 C CA . GLU A 1 90 ? -26.857 21.371 19.294 1.00 33.03 90 GLU A CA 1
ATOM 632 C C . GLU A 1 90 ? -26.344 20.425 18.211 1.00 33.03 90 GLU A C 1
ATOM 634 O O . GLU A 1 90 ? -27.063 20.074 17.271 1.00 33.03 90 GLU A O 1
ATOM 639 N N . GLN A 1 91 ? -25.032 20.180 18.240 1.00 39.41 91 GLN A N 1
ATOM 640 C CA . GLN A 1 91 ? -24.334 19.503 17.161 1.00 39.41 91 GLN A CA 1
ATOM 641 C C . GLN A 1 91 ? -24.621 18.021 17.338 1.00 39.41 91 GLN A C 1
ATOM 643 O O . GLN A 1 91 ? -23.816 17.295 17.923 1.00 39.41 91 GLN A O 1
ATOM 648 N N . ASP A 1 92 ? -25.827 17.643 16.905 1.00 31.28 92 ASP A N 1
ATOM 649 C CA . ASP A 1 92 ? -26.442 16.347 17.133 1.00 31.28 92 ASP A CA 1
ATOM 650 C C . ASP A 1 92 ? -25.434 15.274 16.747 1.00 31.28 92 ASP A C 1
ATOM 652 O O . ASP A 1 92 ? -25.089 15.074 15.577 1.00 31.28 92 ASP A O 1
ATOM 656 N N . SER A 1 93 ? -24.888 14.643 17.782 1.00 38.84 93 SER A N 1
ATOM 657 C CA . SER A 1 93 ? -23.809 13.677 17.665 1.00 38.84 93 SER A CA 1
ATOM 658 C C . SER A 1 93 ? -24.404 12.318 17.335 1.00 38.84 93 SER A C 1
ATOM 660 O O . SER A 1 93 ? -24.134 11.327 18.013 1.00 38.84 93 SER A O 1
ATOM 662 N N . HIS A 1 94 ? -25.202 12.305 16.256 1.00 35.31 94 HIS A N 1
ATOM 663 C CA . HIS A 1 94 ? -25.585 11.135 15.484 1.00 35.31 94 HIS A CA 1
ATOM 664 C C . HIS A 1 94 ? -24.369 10.199 15.436 1.00 35.31 94 HIS A C 1
ATOM 666 O O . HIS A 1 94 ? -23.380 10.524 14.767 1.00 35.31 94 HIS A O 1
ATOM 672 N N . PRO A 1 95 ? -24.371 9.085 16.191 1.00 50.78 95 PRO A N 1
ATOM 673 C CA . PRO A 1 95 ? -23.206 8.227 16.247 1.00 50.78 95 PRO A CA 1
ATOM 674 C C . PRO A 1 95 ? -23.035 7.624 14.859 1.00 50.78 95 PRO A C 1
ATOM 676 O O . PRO A 1 95 ? -23.963 6.995 14.349 1.00 50.78 95 PRO A O 1
ATOM 679 N N . GLU A 1 96 ? -21.8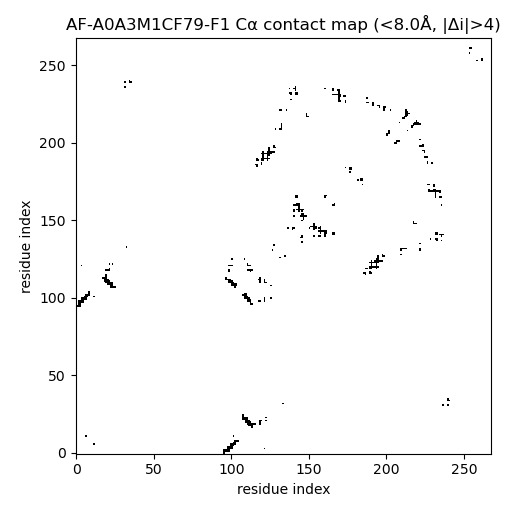70 7.849 14.245 1.00 54.38 96 GLU A N 1
ATOM 680 C CA . GLU A 1 96 ? -21.589 7.309 12.916 1.00 54.38 96 GLU A CA 1
ATOM 681 C C . GLU A 1 96 ? -21.881 5.800 12.912 1.00 54.38 96 GLU A C 1
ATOM 683 O O . GLU A 1 96 ? -21.488 5.093 13.853 1.00 54.38 96 GLU A O 1
ATOM 688 N N . PRO A 1 97 ? -22.637 5.327 11.908 1.00 59.69 97 PRO A N 1
ATOM 689 C CA . PRO A 1 97 ? -23.276 4.019 11.924 1.00 59.69 97 PRO A CA 1
ATOM 690 C C . PRO A 1 97 ? -22.235 2.907 12.125 1.00 59.69 97 PRO A C 1
ATOM 692 O O . PRO A 1 97 ? -21.145 2.959 11.548 1.00 59.69 97 PRO A O 1
ATOM 695 N N . PRO A 1 98 ? -22.527 1.910 12.980 1.00 81.56 98 PRO A N 1
ATOM 696 C CA . PRO A 1 98 ? -21.510 0.994 13.476 1.00 81.56 98 PRO A CA 1
ATOM 697 C C . PRO A 1 98 ? -20.971 0.100 12.358 1.00 81.56 98 PRO A C 1
ATOM 699 O O . PRO A 1 98 ? -21.691 -0.733 11.809 1.00 81.56 98 PRO A O 1
ATOM 702 N N . ILE A 1 99 ? -19.673 0.227 12.078 1.00 91.88 99 ILE A N 1
ATOM 703 C CA . ILE A 1 99 ? -18.950 -0.677 11.182 1.00 91.88 99 ILE A CA 1
ATOM 704 C C . ILE A 1 99 ? -18.696 -1.971 11.951 1.00 91.88 99 ILE A C 1
ATOM 706 O O . ILE A 1 99 ? -17.911 -1.982 12.904 1.00 91.88 99 ILE A O 1
ATOM 710 N N . VAL A 1 100 ? -19.351 -3.059 11.548 1.00 92.00 100 VAL A N 1
ATOM 711 C CA . VAL A 1 100 ? -19.219 -4.367 12.203 1.00 92.00 100 VAL A CA 1
ATOM 712 C C . VAL A 1 100 ? -18.365 -5.286 11.340 1.00 92.00 100 VAL A C 1
ATOM 714 O O . VAL A 1 100 ? -18.614 -5.448 10.146 1.00 92.00 100 VAL A O 1
ATOM 717 N N . ILE A 1 101 ? -17.348 -5.897 11.948 1.00 91.88 101 ILE A N 1
ATOM 718 C CA . ILE A 1 101 ? -16.427 -6.812 11.264 1.00 91.88 101 ILE A CA 1
ATOM 719 C C . ILE A 1 101 ? -16.495 -8.169 11.954 1.00 91.88 101 ILE A C 1
ATOM 721 O O . ILE A 1 101 ? -16.115 -8.294 13.121 1.00 91.88 101 ILE A O 1
ATOM 725 N N . ILE A 1 102 ? -16.983 -9.175 11.229 1.00 90.56 102 ILE A N 1
ATOM 726 C CA . ILE A 1 102 ? -17.100 -10.559 11.698 1.00 90.56 102 ILE A CA 1
ATOM 727 C C . ILE A 1 102 ? -16.046 -11.394 10.975 1.00 90.56 102 ILE A C 1
ATOM 729 O O . ILE A 1 102 ? -15.934 -11.329 9.753 1.00 90.56 102 ILE A O 1
ATOM 733 N N . ILE A 1 103 ? -15.277 -12.180 11.725 1.00 89.12 103 ILE A N 1
ATOM 734 C CA . ILE A 1 103 ? -14.343 -13.166 11.166 1.00 89.12 103 ILE A CA 1
ATOM 735 C C . ILE A 1 103 ? -14.996 -14.547 11.266 1.00 89.12 103 ILE A C 1
ATOM 737 O O . ILE A 1 103 ? -15.463 -14.911 12.351 1.00 89.12 103 ILE A O 1
ATOM 741 N N . ASP A 1 104 ? -15.054 -15.288 10.159 1.00 88.00 104 ASP A N 1
ATOM 742 C CA . ASP A 1 104 ? -15.594 -16.655 10.137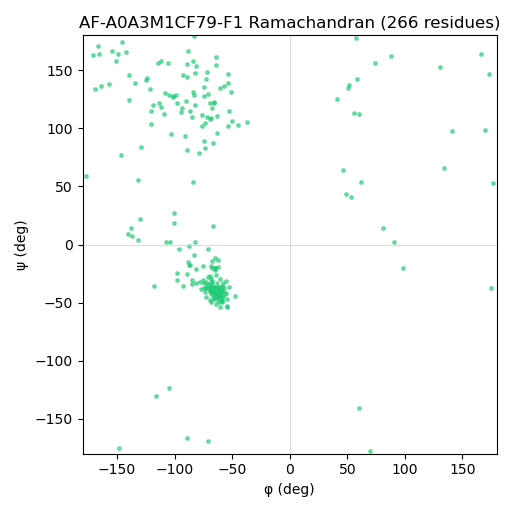 1.00 88.00 104 ASP A CA 1
ATOM 743 C C . ASP A 1 104 ? -14.565 -17.724 10.563 1.00 88.00 104 ASP A C 1
ATOM 745 O O . ASP A 1 104 ? -13.426 -17.416 10.922 1.00 88.00 104 ASP A O 1
ATOM 749 N N . ASP A 1 105 ? -14.984 -18.995 10.582 1.00 87.94 105 ASP A N 1
ATOM 750 C CA . ASP A 1 105 ? -14.144 -20.116 11.028 1.00 87.94 105 ASP A CA 1
ATOM 751 C C . ASP A 1 105 ? -12.953 -20.411 10.087 1.00 87.94 105 ASP A C 1
ATOM 753 O O . ASP A 1 105 ? -11.966 -20.992 10.544 1.00 87.94 105 ASP A O 1
ATOM 757 N N . ASP A 1 106 ? -13.001 -19.971 8.821 1.00 89.62 106 ASP A N 1
ATOM 758 C CA . ASP A 1 106 ? -11.884 -20.044 7.860 1.00 89.62 106 ASP A CA 1
ATOM 759 C C . ASP A 1 106 ? -10.950 -18.814 7.954 1.00 89.62 106 ASP A C 1
ATOM 761 O O . ASP A 1 106 ? -9.938 -18.725 7.251 1.00 89.62 106 ASP A O 1
ATOM 765 N N . GLY A 1 107 ? -11.259 -17.859 8.840 1.00 86.88 107 GLY A N 1
ATOM 766 C CA . GLY A 1 107 ? -10.490 -16.630 9.034 1.00 86.88 107 GLY A CA 1
ATOM 767 C C . GLY A 1 107 ? -10.797 -15.530 8.014 1.00 86.88 107 GLY A C 1
ATOM 768 O O . GLY A 1 107 ? -10.025 -14.574 7.904 1.00 86.88 107 GLY A O 1
ATOM 769 N N . ILE A 1 108 ? -11.890 -15.642 7.254 1.00 89.19 108 ILE A N 1
ATOM 770 C CA . ILE A 1 108 ? -12.270 -14.659 6.235 1.00 89.19 108 ILE A CA 1
ATOM 771 C C . ILE A 1 108 ? -13.045 -13.508 6.904 1.00 89.19 108 ILE A C 1
ATOM 773 O O . ILE A 1 108 ? -13.976 -13.754 7.678 1.00 89.19 108 ILE A O 1
ATOM 777 N N . PRO A 1 109 ? -12.686 -12.239 6.630 1.00 90.56 109 PRO A N 1
ATOM 778 C CA . PRO A 1 109 ? -13.407 -11.092 7.159 1.00 90.56 109 PRO A CA 1
ATOM 779 C C . PRO A 1 109 ? -14.641 -10.730 6.322 1.00 90.56 109 PRO A C 1
ATOM 781 O O . PRO A 1 109 ? -14.561 -10.488 5.113 1.00 90.56 109 PRO A O 1
ATOM 784 N N . HIS A 1 110 ? -15.765 -10.597 7.021 1.00 90.62 110 HIS A N 1
ATOM 785 C CA . HIS A 1 110 ? -17.046 -10.107 6.523 1.00 90.62 110 HIS A CA 1
ATOM 786 C C . HIS A 1 110 ? -17.300 -8.725 7.123 1.00 90.62 110 HIS A C 1
ATOM 788 O O . HIS A 1 110 ? -17.467 -8.591 8.340 1.00 90.62 110 HIS A O 1
ATOM 794 N N . VAL A 1 111 ? -17.285 -7.691 6.280 1.00 91.31 111 VAL A N 1
ATOM 795 C CA . VAL A 1 111 ? -17.512 -6.301 6.701 1.00 91.31 111 VAL A CA 1
ATOM 796 C C . VAL A 1 111 ? -18.958 -5.914 6.427 1.00 91.31 111 VAL A C 1
ATOM 798 O O . VAL A 1 111 ? -19.440 -6.069 5.304 1.00 91.31 111 VAL A O 1
ATOM 801 N N . PHE A 1 112 ? -19.617 -5.385 7.454 1.00 89.94 112 PHE A N 1
ATOM 802 C CA . PHE A 1 112 ? -21.005 -4.944 7.440 1.00 89.94 112 PHE A CA 1
ATOM 803 C C . PHE A 1 112 ? -21.078 -3.442 7.734 1.00 89.94 112 PHE A C 1
ATOM 805 O O . PHE A 1 112 ? -20.658 -2.995 8.806 1.00 89.94 112 PHE A O 1
ATOM 812 N N . ALA A 1 113 ? -21.627 -2.673 6.791 1.00 90.44 113 ALA A N 1
ATOM 813 C CA . ALA A 1 113 ? -21.915 -1.249 6.956 1.00 90.44 113 ALA A CA 1
ATOM 814 C C . ALA A 1 113 ? -23.143 -0.796 6.141 1.00 90.44 113 ALA A C 1
ATOM 816 O O . ALA A 1 113 ? -23.622 -1.500 5.244 1.00 90.44 113 ALA A O 1
ATOM 817 N N . ASP A 1 114 ? -23.673 0.378 6.476 1.00 90.19 114 ASP A N 1
ATOM 818 C CA . ASP A 1 114 ? -24.862 0.978 5.861 1.00 90.19 114 ASP A CA 1
ATOM 819 C C . ASP A 1 114 ? -24.556 1.767 4.571 1.00 90.19 114 ASP A C 1
ATOM 821 O O . ASP A 1 114 ? -25.378 1.792 3.652 1.00 90.19 114 ASP A O 1
ATOM 825 N N . SER A 1 115 ? -23.357 2.350 4.479 1.00 91.31 115 SER A N 1
ATOM 826 C CA . SER A 1 115 ? -22.810 3.019 3.295 1.00 91.31 115 SER A CA 1
ATOM 827 C C . SER A 1 115 ? -21.632 2.247 2.691 1.00 91.31 115 SER A C 1
ATOM 829 O O . SER A 1 115 ? -20.964 1.454 3.365 1.00 91.31 115 SER A O 1
ATOM 831 N N . ASP A 1 116 ? -21.357 2.488 1.407 1.00 92.06 116 ASP A N 1
ATOM 832 C CA . ASP A 1 116 ? -20.217 1.870 0.726 1.00 92.06 116 ASP A CA 1
ATOM 833 C C . ASP A 1 116 ? -18.890 2.420 1.268 1.00 92.06 116 ASP A C 1
ATOM 835 O O . ASP A 1 116 ? -17.947 1.658 1.469 1.00 92.06 116 ASP A O 1
ATOM 839 N N . GLU A 1 117 ? -18.820 3.711 1.601 1.00 93.69 117 GLU A N 1
ATOM 840 C CA . GLU A 1 117 ? -17.636 4.327 2.208 1.00 93.69 117 GLU A CA 1
ATOM 841 C C . GLU A 1 117 ? -17.282 3.669 3.547 1.00 93.69 117 GLU A C 1
ATOM 843 O O . GLU A 1 117 ? -16.118 3.353 3.793 1.00 93.69 117 GLU A O 1
ATOM 848 N N . ASN A 1 118 ? -18.281 3.387 4.389 1.00 93.38 118 ASN A N 1
ATOM 849 C CA . ASN A 1 118 ? -18.073 2.701 5.664 1.00 93.38 118 ASN A CA 1
ATOM 850 C C . ASN A 1 118 ? -17.676 1.224 5.468 1.00 93.38 118 ASN A C 1
ATOM 852 O O . ASN A 1 118 ? -16.845 0.707 6.220 1.00 93.38 118 ASN A O 1
ATOM 856 N N . ALA A 1 119 ? -18.189 0.551 4.430 1.00 93.06 119 ALA A N 1
ATOM 857 C CA . ALA A 1 119 ? -17.769 -0.808 4.078 1.00 93.06 119 ALA A CA 1
ATOM 858 C C . ALA A 1 119 ? -16.311 -0.850 3.577 1.00 93.06 119 ALA A C 1
ATOM 860 O O . ALA A 1 119 ? -15.527 -1.701 4.006 1.00 93.06 119 ALA A O 1
ATOM 861 N N . PHE A 1 120 ? -15.913 0.099 2.724 1.00 95.38 120 PHE A N 1
ATOM 862 C CA . PHE A 1 120 ? -14.535 0.228 2.241 1.00 95.38 120 PHE A CA 1
ATOM 863 C C . PHE A 1 120 ? -13.569 0.635 3.367 1.00 95.38 120 PHE A C 1
ATOM 865 O O . PHE A 1 120 ? -12.488 0.052 3.470 1.00 95.38 120 PHE A O 1
ATOM 872 N N . PHE A 1 121 ? -13.972 1.537 4.268 1.00 96.12 121 PHE A N 1
ATOM 873 C CA . PHE A 1 121 ? -13.219 1.876 5.482 1.00 96.12 121 PHE A CA 1
ATOM 874 C C . PHE A 1 121 ? -12.992 0.644 6.371 1.00 96.12 121 PHE A C 1
ATOM 876 O O . PHE A 1 121 ? -11.856 0.356 6.752 1.00 96.12 121 PHE A O 1
ATOM 883 N N . GLY A 1 122 ? -14.045 -0.131 6.657 1.00 94.75 122 GLY A N 1
ATOM 884 C CA . GLY A 1 122 ? -13.932 -1.369 7.435 1.00 94.75 122 GLY A CA 1
ATOM 885 C C . GLY A 1 122 ? -13.015 -2.406 6.776 1.00 94.75 122 GLY A C 1
ATOM 886 O O . GLY A 1 122 ? -12.199 -3.031 7.455 1.00 94.75 122 GLY A O 1
ATOM 887 N N . ALA A 1 123 ? -13.074 -2.540 5.448 1.00 95.25 123 ALA A N 1
ATOM 888 C CA . ALA A 1 123 ? -12.189 -3.430 4.696 1.00 95.25 123 ALA A CA 1
ATOM 889 C C . ALA A 1 123 ? -10.722 -2.964 4.699 1.00 95.25 123 ALA A C 1
ATOM 891 O O . ALA A 1 123 ? -9.823 -3.799 4.799 1.00 95.25 123 ALA A O 1
ATOM 892 N N . GLY A 1 124 ? -10.461 -1.654 4.639 1.00 96.12 124 GLY A N 1
ATOM 893 C CA . GLY A 1 124 ? -9.113 -1.090 4.769 1.00 96.12 124 GLY A CA 1
ATOM 894 C C . GLY A 1 124 ? -8.529 -1.305 6.165 1.00 96.12 124 GLY A C 1
ATOM 895 O O . GLY A 1 124 ? -7.414 -1.807 6.306 1.00 96.12 124 GLY A O 1
ATOM 896 N N . TYR A 1 125 ? -9.325 -1.025 7.200 1.00 96.44 125 TYR A N 1
ATOM 897 C CA . TYR A 1 125 ? -8.968 -1.257 8.602 1.00 96.44 125 TYR A CA 1
ATOM 898 C C . TYR A 1 125 ? -8.637 -2.732 8.883 1.00 96.44 125 TYR A C 1
ATOM 900 O O . TYR A 1 125 ? -7.626 -3.050 9.518 1.00 96.44 125 TYR A O 1
ATOM 908 N N . GLN A 1 126 ? -9.454 -3.655 8.370 1.00 95.44 126 GLN A N 1
ATOM 909 C CA . GLN A 1 126 ? -9.228 -5.087 8.552 1.00 95.44 126 GLN A CA 1
ATOM 910 C C . GLN A 1 126 ? -8.051 -5.609 7.720 1.00 95.44 126 GLN A C 1
ATOM 912 O O . GLN A 1 126 ? -7.274 -6.418 8.225 1.00 95.44 126 GLN A O 1
ATOM 917 N N . MET A 1 127 ? -7.843 -5.114 6.494 1.00 95.12 127 MET A N 1
ATOM 918 C CA . MET A 1 127 ? -6.670 -5.506 5.705 1.00 95.12 127 MET A CA 1
ATOM 919 C C . MET A 1 127 ? -5.367 -5.013 6.346 1.00 95.12 127 MET A C 1
ATOM 921 O O . MET A 1 127 ? -4.402 -5.771 6.399 1.00 95.12 127 MET A O 1
ATOM 925 N N . ALA A 1 128 ? -5.348 -3.806 6.920 1.00 95.25 128 ALA A N 1
ATOM 926 C CA . ALA A 1 128 ? -4.229 -3.354 7.743 1.00 95.25 128 ALA A CA 1
ATOM 927 C C . ALA A 1 128 ? -4.046 -4.249 8.984 1.00 95.25 128 ALA A C 1
ATOM 929 O O . ALA A 1 128 ? -2.931 -4.672 9.274 1.00 95.25 128 ALA A O 1
ATOM 930 N N . THR A 1 129 ? -5.131 -4.618 9.672 1.00 93.88 129 THR A N 1
ATOM 931 C CA . THR A 1 129 ? -5.068 -5.517 10.841 1.00 93.88 129 THR A CA 1
ATOM 932 C C . THR A 1 129 ? -4.406 -6.862 10.515 1.00 93.88 129 THR A C 1
ATOM 934 O O . THR A 1 129 ? -3.632 -7.360 11.329 1.00 93.88 129 THR A O 1
ATOM 937 N N . ASP A 1 130 ? -4.652 -7.417 9.325 1.00 92.94 130 ASP A N 1
ATOM 938 C CA . ASP A 1 130 ? -4.176 -8.756 8.956 1.00 92.94 130 ASP A CA 1
ATOM 939 C C . ASP A 1 130 ? -2.880 -8.760 8.117 1.00 92.94 130 ASP A C 1
ATOM 941 O O . ASP A 1 130 ? -2.193 -9.782 8.062 1.00 92.94 130 ASP A O 1
ATOM 945 N N . ARG A 1 131 ? -2.567 -7.671 7.391 1.00 94.25 131 ARG A N 1
ATOM 946 C CA . ARG A 1 131 ? -1.554 -7.651 6.308 1.00 94.25 131 ARG A CA 1
ATOM 947 C C . ARG A 1 131 ? -0.667 -6.399 6.246 1.00 94.25 131 ARG A C 1
ATOM 949 O O . ARG A 1 131 ? 0.096 -6.287 5.285 1.00 94.25 131 ARG A O 1
ATOM 956 N N . LEU A 1 132 ? -0.696 -5.485 7.226 1.00 95.75 132 LEU A N 1
ATOM 957 C CA . LEU A 1 132 ? 0.019 -4.192 7.155 1.00 95.75 132 LEU A CA 1
ATOM 958 C C . LEU A 1 132 ? 1.487 -4.296 6.703 1.00 95.75 132 LEU A C 1
ATOM 960 O O . LEU A 1 132 ? 1.897 -3.539 5.830 1.00 95.75 132 LEU A O 1
ATOM 964 N N . PHE A 1 133 ? 2.264 -5.254 7.224 1.00 95.38 133 PHE A N 1
ATOM 965 C CA . PHE A 1 133 ? 3.662 -5.444 6.811 1.00 95.38 133 PHE A CA 1
ATOM 966 C C . PHE A 1 133 ? 3.798 -5.821 5.325 1.00 95.38 133 PHE A C 1
ATOM 968 O O . PHE A 1 133 ? 4.620 -5.255 4.607 1.00 95.38 133 PHE A O 1
ATOM 975 N N . GLN A 1 134 ? 2.948 -6.723 4.822 1.00 94.19 134 GLN A N 1
ATOM 976 C CA . GLN A 1 134 ? 2.930 -7.093 3.403 1.00 94.19 134 GLN A CA 1
ATOM 977 C C . GLN A 1 134 ? 2.563 -5.891 2.522 1.00 94.19 134 GLN A C 1
ATOM 979 O O . GLN A 1 134 ? 3.212 -5.648 1.505 1.00 94.19 134 GLN A O 1
ATOM 984 N N . MET A 1 135 ? 1.540 -5.131 2.919 1.00 96.56 135 MET A N 1
ATOM 985 C CA . MET A 1 135 ? 1.092 -3.932 2.204 1.00 96.56 135 MET A CA 1
ATOM 986 C C . MET A 1 135 ? 2.188 -2.858 2.167 1.00 96.56 135 MET A C 1
ATOM 988 O O . MET A 1 135 ? 2.418 -2.238 1.131 1.00 96.56 135 MET A O 1
ATOM 992 N N . GLU A 1 136 ? 2.901 -2.674 3.276 1.00 96.38 136 GLU A N 1
ATOM 993 C CA . GLU A 1 136 ? 3.995 -1.713 3.408 1.00 96.38 136 GLU A CA 1
ATOM 994 C C . GLU A 1 136 ? 5.225 -2.094 2.573 1.00 96.38 136 GLU A C 1
ATOM 996 O O . GLU A 1 136 ? 5.802 -1.236 1.904 1.00 96.38 136 GLU A O 1
ATOM 1001 N N . MET A 1 137 ? 5.597 -3.376 2.521 1.00 94.62 137 MET A N 1
ATOM 1002 C CA . MET A 1 137 ? 6.693 -3.829 1.654 1.00 94.62 137 MET A CA 1
ATOM 1003 C C . MET A 1 137 ? 6.349 -3.670 0.164 1.00 94.62 137 MET A C 1
ATOM 1005 O O . MET A 1 137 ? 7.207 -3.261 -0.621 1.00 94.62 137 MET A O 1
ATOM 1009 N N . LEU A 1 138 ? 5.086 -3.893 -0.227 1.00 95.00 138 LEU A N 1
ATOM 1010 C CA . LEU A 1 138 ? 4.595 -3.583 -1.578 1.00 95.00 138 LEU A CA 1
ATOM 1011 C C . LEU A 1 138 ? 4.646 -2.075 -1.876 1.00 95.00 138 LEU A C 1
ATOM 1013 O O . LEU A 1 138 ? 5.061 -1.677 -2.967 1.00 95.00 138 LEU A O 1
ATOM 1017 N N . ARG A 1 139 ? 4.286 -1.231 -0.900 1.00 96.38 139 ARG A N 1
ATOM 1018 C CA . ARG A 1 139 ? 4.383 0.232 -1.006 1.00 96.38 139 ARG A CA 1
ATOM 1019 C C . ARG A 1 139 ? 5.824 0.703 -1.185 1.00 96.38 139 ARG A C 1
ATOM 1021 O O . ARG A 1 139 ? 6.094 1.524 -2.062 1.00 96.38 139 ARG A O 1
ATOM 1028 N N . ARG A 1 140 ? 6.758 0.164 -0.395 1.00 96.50 140 ARG A N 1
ATOM 1029 C CA . ARG A 1 140 ? 8.192 0.483 -0.480 1.00 96.50 140 ARG A CA 1
ATOM 1030 C C . ARG A 1 140 ? 8.800 0.043 -1.801 1.00 96.50 140 ARG A C 1
ATOM 1032 O O . ARG A 1 140 ? 9.484 0.847 -2.424 1.00 96.50 140 ARG A O 1
ATOM 1039 N N . PHE A 1 141 ? 8.483 -1.161 -2.274 1.00 95.06 141 PHE A N 1
ATOM 1040 C CA . PHE A 1 141 ? 8.855 -1.615 -3.615 1.00 95.06 141 PHE A CA 1
ATOM 1041 C C . PHE A 1 141 ? 8.367 -0.641 -4.703 1.00 95.06 141 PHE A C 1
ATOM 1043 O O . PHE A 1 141 ? 9.169 -0.136 -5.485 1.00 95.06 141 PHE A O 1
ATOM 1050 N N . ALA A 1 142 ? 7.075 -0.301 -4.717 1.00 96.06 142 ALA A N 1
ATOM 1051 C CA . ALA A 1 142 ? 6.497 0.539 -5.767 1.00 96.06 142 ALA A CA 1
ATOM 1052 C C . ALA A 1 142 ? 6.938 2.019 -5.713 1.00 96.06 142 ALA A C 1
ATOM 1054 O O . ALA A 1 142 ? 7.007 2.679 -6.750 1.00 96.06 142 ALA A O 1
ATOM 1055 N N . ARG A 1 143 ? 7.277 2.546 -4.526 1.00 97.19 143 ARG A N 1
ATOM 1056 C CA . ARG A 1 143 ? 7.869 3.890 -4.356 1.00 97.19 143 ARG A CA 1
ATOM 1057 C C . ARG A 1 143 ? 9.386 3.943 -4.564 1.00 97.19 143 ARG A C 1
ATOM 1059 O O . ARG A 1 143 ? 9.951 5.037 -4.569 1.00 97.19 143 ARG A O 1
ATOM 1066 N N . GLY A 1 144 ? 10.051 2.797 -4.690 1.00 97.06 144 GLY A N 1
ATOM 1067 C CA . GLY A 1 144 ? 11.507 2.701 -4.681 1.00 97.06 144 GLY A CA 1
ATOM 1068 C C . GLY A 1 144 ? 12.127 3.172 -3.359 1.00 97.06 144 GLY A C 1
ATOM 1069 O O . GLY A 1 144 ? 12.964 4.078 -3.363 1.00 97.06 144 GLY A O 1
ATOM 1070 N N . ARG A 1 145 ? 11.657 2.606 -2.242 1.00 97.25 145 ARG A N 1
ATOM 1071 C CA . ARG A 1 145 ? 12.107 2.814 -0.848 1.00 97.25 145 ARG A CA 1
ATOM 1072 C C . ARG A 1 145 ? 12.377 1.482 -0.119 1.00 97.25 145 ARG A C 1
ATOM 1074 O O . ARG A 1 145 ? 12.298 1.405 1.108 1.00 97.25 145 ARG A O 1
ATOM 1081 N N . LEU A 1 146 ? 12.617 0.404 -0.860 1.00 94.94 146 LEU A N 1
ATOM 1082 C CA . LEU A 1 146 ? 12.839 -0.943 -0.336 1.00 94.94 146 LEU A CA 1
ATOM 1083 C C . LEU A 1 146 ? 14.244 -1.102 0.270 1.00 94.94 146 LEU A C 1
ATOM 1085 O O . LEU A 1 146 ? 14.410 -1.832 1.248 1.00 94.94 146 LEU A O 1
ATOM 1089 N N . ALA A 1 147 ? 15.241 -0.379 -0.249 1.00 96.50 147 ALA A N 1
ATOM 1090 C CA . ALA A 1 147 ? 16.609 -0.368 0.273 1.00 96.50 147 ALA A CA 1
ATOM 1091 C C . ALA A 1 147 ? 16.730 0.289 1.659 1.00 96.50 147 ALA A C 1
ATOM 1093 O O . ALA A 1 147 ? 17.687 0.027 2.381 1.00 96.50 147 ALA A O 1
ATOM 1094 N N . GLU A 1 148 ? 15.741 1.090 2.071 1.00 95.50 148 GLU A N 1
ATOM 1095 C CA . GLU A 1 148 ? 15.650 1.630 3.437 1.00 95.50 148 GLU A CA 1
ATOM 1096 C C . GLU A 1 148 ? 15.435 0.532 4.494 1.00 95.50 148 GLU A C 1
ATOM 1098 O O . GLU A 1 148 ? 15.729 0.751 5.662 1.00 95.50 148 GLU A O 1
ATOM 1103 N N . VAL A 1 149 ? 14.919 -0.634 4.080 1.00 93.69 149 VAL A N 1
ATOM 1104 C CA . VAL A 1 149 ? 14.513 -1.748 4.958 1.00 93.69 149 VAL A CA 1
ATOM 1105 C C . VAL A 1 149 ? 15.333 -3.016 4.683 1.00 93.69 149 VAL A C 1
ATOM 1107 O O . VAL A 1 149 ? 15.666 -3.754 5.604 1.00 93.69 149 VAL A O 1
ATOM 1110 N N . LEU A 1 150 ? 15.690 -3.271 3.418 1.00 91.94 150 LEU A N 1
ATOM 1111 C CA . LEU A 1 150 ? 16.475 -4.442 2.992 1.00 91.94 150 LEU A CA 1
ATOM 1112 C C . LEU A 1 150 ? 17.949 -4.123 2.680 1.00 91.94 150 LEU A C 1
ATOM 1114 O O . LEU A 1 150 ? 18.692 -5.006 2.246 1.00 91.94 150 LEU A O 1
ATOM 1118 N N . GLY A 1 151 ? 18.384 -2.872 2.854 1.00 92.75 151 GLY A N 1
ATOM 1119 C CA . GLY A 1 151 ? 19.730 -2.433 2.488 1.00 92.75 151 GLY A CA 1
ATOM 1120 C C . GLY A 1 151 ? 20.020 -2.617 0.994 1.00 92.75 151 GLY A C 1
ATOM 1121 O O . GLY A 1 151 ? 19.156 -2.415 0.140 1.00 92.75 151 GLY A O 1
ATOM 1122 N N . GLU A 1 152 ? 21.242 -3.038 0.669 1.00 94.31 152 GLU A N 1
ATOM 1123 C CA . GLU A 1 152 ? 21.709 -3.230 -0.714 1.00 94.31 152 GLU A CA 1
ATOM 1124 C C . GLU A 1 152 ? 20.810 -4.176 -1.537 1.00 94.31 152 GLU A C 1
ATOM 1126 O O . GLU A 1 152 ? 20.595 -3.936 -2.724 1.00 94.31 152 GLU A O 1
ATOM 1131 N N . ALA A 1 153 ? 20.179 -5.174 -0.904 1.00 91.31 153 ALA A N 1
ATOM 1132 C CA . ALA A 1 153 ? 19.260 -6.104 -1.570 1.00 91.31 153 ALA A CA 1
ATOM 1133 C C . ALA A 1 153 ? 17.978 -5.436 -2.120 1.00 91.31 153 ALA A C 1
ATOM 1135 O O . ALA A 1 153 ? 17.336 -5.984 -3.016 1.00 91.31 153 ALA A O 1
ATOM 1136 N N . GLY A 1 154 ? 17.600 -4.251 -1.621 1.00 93.00 154 GLY A N 1
ATOM 1137 C CA . GLY A 1 154 ? 16.496 -3.457 -2.177 1.00 93.00 154 GLY A CA 1
ATOM 1138 C C . GLY A 1 154 ? 16.906 -2.512 -3.316 1.00 93.00 154 GLY A C 1
ATOM 1139 O O . GLY A 1 154 ? 16.045 -2.059 -4.072 1.00 93.00 154 GLY A O 1
ATOM 1140 N N . LEU A 1 155 ? 18.202 -2.212 -3.466 1.00 95.44 155 LEU A N 1
ATOM 1141 C CA . LEU A 1 155 ? 18.684 -1.072 -4.257 1.00 95.44 155 LEU A CA 1
ATOM 1142 C C . LEU A 1 155 ? 18.371 -1.188 -5.756 1.00 95.44 155 LEU A C 1
ATOM 1144 O O . LEU A 1 155 ? 17.960 -0.208 -6.376 1.00 95.44 155 LEU A O 1
ATOM 1148 N N . GLU A 1 156 ? 18.519 -2.377 -6.343 1.00 92.81 156 GLU A N 1
ATOM 1149 C CA . GLU A 1 156 ? 18.233 -2.598 -7.769 1.00 92.81 156 GLU A CA 1
ATOM 1150 C C . GLU A 1 156 ? 16.750 -2.336 -8.099 1.00 92.81 156 GLU A C 1
ATOM 1152 O O . GLU A 1 156 ? 16.423 -1.728 -9.123 1.00 92.81 156 GLU A O 1
ATOM 1157 N N . ARG A 1 157 ? 15.844 -2.732 -7.193 1.00 91.00 157 ARG A N 1
ATOM 1158 C CA . ARG A 1 157 ? 14.398 -2.508 -7.336 1.00 91.00 157 ARG A CA 1
ATOM 1159 C C . ARG A 1 157 ? 14.027 -1.045 -7.127 1.00 91.00 157 ARG A C 1
ATOM 1161 O O . ARG A 1 157 ? 13.191 -0.529 -7.865 1.00 91.00 157 ARG A O 1
ATOM 1168 N N . ASP A 1 158 ? 14.701 -0.356 -6.211 1.00 96.88 158 ASP A N 1
ATOM 1169 C CA . ASP A 1 158 ? 14.508 1.081 -6.007 1.00 96.88 158 ASP A CA 1
ATOM 1170 C C . ASP A 1 158 ? 14.955 1.905 -7.219 1.00 96.88 158 ASP A C 1
ATOM 1172 O O . ASP A 1 158 ? 14.270 2.855 -7.610 1.00 96.88 158 ASP A O 1
ATOM 1176 N N . VAL A 1 159 ? 16.057 1.509 -7.866 1.00 95.94 159 VAL A N 1
ATOM 1177 C CA . VAL A 1 159 ? 16.500 2.098 -9.138 1.00 95.94 159 VAL A CA 1
ATOM 1178 C C . VAL A 1 159 ? 15.480 1.829 -10.249 1.00 95.94 159 VAL A C 1
ATOM 1180 O O . VAL A 1 159 ? 15.120 2.768 -10.959 1.00 95.94 159 VAL A O 1
ATOM 1183 N N . GLN A 1 160 ? 14.953 0.604 -10.374 1.00 92.69 160 GLN A N 1
ATOM 1184 C CA . GLN A 1 160 ? 13.912 0.268 -11.361 1.00 92.69 160 GLN A CA 1
ATOM 1185 C C . GLN A 1 160 ? 12.635 1.096 -11.154 1.00 92.69 160 GLN A C 1
ATOM 1187 O O . GLN A 1 160 ? 12.199 1.787 -12.075 1.00 92.69 160 GLN A O 1
ATOM 1192 N N . ALA A 1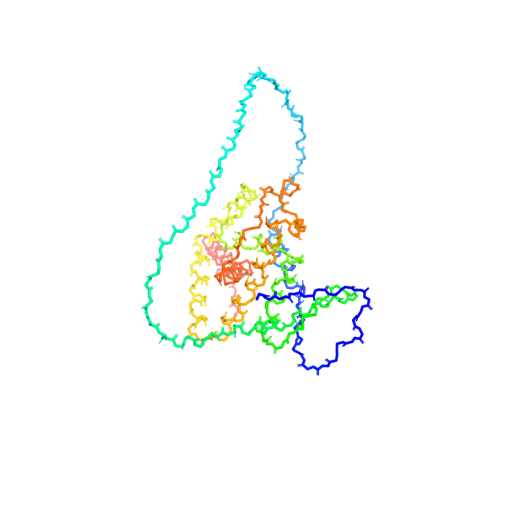 161 ? 12.064 1.098 -9.946 1.00 94.94 161 ALA A N 1
ATOM 1193 C CA . ALA A 1 161 ? 10.820 1.811 -9.644 1.00 94.94 161 ALA A CA 1
ATOM 1194 C C . ALA A 1 161 ? 10.916 3.325 -9.917 1.00 94.94 161 ALA A C 1
ATOM 1196 O O . ALA A 1 161 ? 9.962 3.943 -10.404 1.00 94.94 161 ALA A O 1
ATOM 1197 N N . ARG A 1 162 ? 12.089 3.920 -9.658 1.00 96.56 162 ARG A N 1
ATOM 1198 C CA . ARG A 1 162 ? 12.373 5.335 -9.944 1.00 96.56 162 ARG A CA 1
ATOM 1199 C C . ARG A 1 162 ? 12.639 5.588 -11.432 1.00 96.56 162 ARG A C 1
ATOM 1201 O O . ARG A 1 162 ? 12.150 6.584 -11.958 1.00 96.56 162 ARG A O 1
ATOM 1208 N N . ALA A 1 163 ? 13.337 4.690 -12.132 1.00 94.88 163 ALA A N 1
ATOM 1209 C CA . ALA A 1 163 ? 13.581 4.796 -13.575 1.00 94.88 163 ALA A CA 1
ATOM 1210 C C . ALA A 1 163 ? 12.283 4.702 -14.399 1.00 94.88 163 ALA A C 1
ATOM 1212 O O . ALA A 1 163 ? 12.085 5.491 -15.322 1.00 94.88 163 ALA A O 1
ATOM 1213 N N . PHE A 1 164 ? 11.366 3.805 -14.019 1.00 92.94 164 PHE A N 1
ATOM 1214 C CA . PHE A 1 164 ? 10.034 3.686 -14.627 1.00 92.94 164 PHE A CA 1
ATOM 1215 C C . PHE A 1 164 ? 9.006 4.692 -14.080 1.00 92.94 164 PHE A C 1
ATOM 1217 O O . PHE A 1 164 ? 7.860 4.685 -14.524 1.00 92.94 164 PHE A O 1
ATOM 1224 N N . ARG A 1 165 ? 9.406 5.586 -13.160 1.00 96.88 165 ARG A N 1
ATOM 1225 C CA . ARG A 1 165 ? 8.580 6.691 -12.630 1.00 96.88 165 ARG A CA 1
ATOM 1226 C C . ARG A 1 165 ? 7.221 6.229 -12.088 1.00 96.88 165 ARG A C 1
ATOM 1228 O O . ARG A 1 165 ? 6.189 6.867 -12.308 1.00 96.88 165 ARG A O 1
ATOM 1235 N N . LEU A 1 166 ? 7.216 5.091 -11.385 1.00 96.44 166 LEU A N 1
ATOM 1236 C CA . LEU A 1 166 ? 5.986 4.432 -10.923 1.00 96.44 166 LEU A CA 1
ATOM 1237 C C . LEU A 1 166 ? 5.161 5.319 -9.974 1.00 96.44 166 LEU A C 1
ATOM 1239 O O . LEU A 1 166 ? 3.933 5.244 -9.979 1.00 96.44 166 LEU A O 1
ATOM 1243 N N . VAL A 1 167 ? 5.824 6.202 -9.217 1.00 98.00 167 VAL A N 1
ATOM 1244 C CA . VAL A 1 167 ? 5.184 7.194 -8.338 1.00 98.00 167 VAL A CA 1
ATOM 1245 C C . VAL A 1 167 ? 4.360 8.196 -9.147 1.00 98.00 167 VAL A C 1
ATOM 1247 O O . VAL A 1 167 ? 3.180 8.398 -8.865 1.00 98.00 167 VAL A O 1
ATOM 1250 N N . GLU A 1 168 ? 4.946 8.810 -10.176 1.00 98.25 168 GLU A N 1
ATOM 1251 C CA . GLU A 1 168 ? 4.241 9.804 -10.990 1.00 98.25 168 GLU A CA 1
ATOM 1252 C C . GLU A 1 168 ? 3.186 9.173 -11.905 1.00 98.25 168 GLU A C 1
ATOM 1254 O O . GLU A 1 168 ? 2.138 9.776 -12.125 1.00 98.25 168 GLU A O 1
ATOM 1259 N N . LEU A 1 169 ? 3.419 7.946 -12.382 1.00 97.75 169 LEU A N 1
ATOM 1260 C CA . LEU A 1 169 ? 2.409 7.170 -13.106 1.00 97.75 169 LEU A CA 1
ATOM 1261 C C . LEU A 1 169 ? 1.226 6.786 -12.199 1.00 97.75 169 LEU A C 1
ATOM 1263 O O . LEU A 1 169 ? 0.086 6.808 -12.654 1.00 97.75 169 LEU A O 1
ATOM 1267 N N . GLY A 1 170 ? 1.468 6.457 -10.926 1.00 97.88 170 GLY A N 1
ATOM 1268 C CA . GLY A 1 170 ? 0.406 6.193 -9.950 1.00 97.88 170 GLY A CA 1
ATOM 1269 C C . GLY A 1 170 ? -0.394 7.451 -9.602 1.00 97.88 170 GLY A C 1
ATOM 1270 O O . GLY A 1 170 ? -1.622 7.412 -9.573 1.00 97.88 170 GLY A O 1
ATOM 1271 N N . ARG A 1 171 ? 0.279 8.596 -9.430 1.00 98.38 171 ARG A N 1
ATOM 1272 C CA . ARG A 1 171 ? -0.391 9.889 -9.216 1.00 98.38 171 ARG A CA 1
ATOM 1273 C C . ARG A 1 171 ? -1.249 10.307 -10.415 1.00 98.38 171 ARG A C 1
ATOM 1275 O O . ARG A 1 171 ? -2.375 10.753 -10.216 1.00 98.38 171 ARG A O 1
ATOM 1282 N N . ALA A 1 172 ? -0.763 10.106 -11.640 1.00 98.25 172 ALA A N 1
ATOM 1283 C CA . ALA A 1 172 ? -1.536 10.382 -12.851 1.00 98.25 172 ALA A CA 1
ATOM 1284 C C . ALA A 1 172 ? -2.808 9.514 -12.945 1.00 98.25 172 ALA A C 1
ATOM 1286 O O . ALA A 1 172 ? -3.868 10.028 -13.299 1.00 98.25 172 ALA A O 1
ATOM 1287 N N . ASP A 1 173 ? -2.739 8.230 -12.569 1.00 97.56 173 ASP A N 1
ATOM 1288 C CA . ASP A 1 173 ? -3.923 7.359 -12.486 1.00 97.56 173 ASP A CA 1
ATOM 1289 C C . ASP A 1 173 ? -4.909 7.814 -11.397 1.00 97.56 173 ASP A C 1
ATOM 1291 O O . ASP A 1 173 ? -6.119 7.763 -11.619 1.00 97.56 173 ASP A O 1
ATOM 1295 N N . MET A 1 174 ? -4.422 8.286 -10.243 1.00 98.00 174 MET A N 1
ATOM 1296 C CA . MET A 1 174 ? -5.267 8.849 -9.180 1.00 98.00 174 MET A CA 1
ATOM 1297 C C . MET A 1 174 ? -6.008 10.104 -9.662 1.00 98.00 174 MET A C 1
ATOM 1299 O O . MET A 1 174 ? -7.221 10.215 -9.478 1.00 98.00 174 MET A O 1
ATOM 1303 N N . GLU A 1 175 ? -5.300 11.040 -10.298 1.00 98.25 175 GLU A N 1
ATOM 1304 C CA . GLU A 1 175 ? -5.878 12.273 -10.850 1.00 98.25 175 GLU A CA 1
ATOM 1305 C C . GLU A 1 175 ? -6.892 11.969 -11.967 1.00 98.25 175 GLU A C 1
ATOM 1307 O O . GLU A 1 175 ? -7.997 12.517 -11.969 1.00 98.25 175 GLU A O 1
ATOM 1312 N N . ALA A 1 176 ? -6.570 11.032 -12.866 1.00 97.81 176 ALA A N 1
ATOM 1313 C CA . ALA A 1 176 ? -7.485 10.570 -13.908 1.00 97.81 176 ALA A CA 1
ATOM 1314 C C . ALA A 1 176 ? -8.725 9.865 -13.329 1.00 97.81 176 ALA A C 1
ATOM 1316 O O . ALA A 1 176 ? -9.837 10.096 -13.805 1.00 97.81 176 ALA A O 1
ATOM 1317 N N . THR A 1 177 ? -8.562 9.053 -12.278 1.00 97.06 177 THR A N 1
ATOM 1318 C CA . THR A 1 177 ? -9.681 8.379 -11.599 1.00 97.06 177 THR A CA 1
ATOM 1319 C C . THR A 1 177 ? -10.586 9.396 -10.911 1.00 97.06 177 THR A C 1
ATOM 1321 O O . THR A 1 177 ? -11.791 9.367 -11.133 1.00 97.06 177 THR A O 1
ATOM 1324 N N . ARG A 1 178 ? -10.025 10.367 -10.177 1.00 97.44 178 ARG A N 1
ATOM 1325 C CA . ARG A 1 178 ? -10.784 11.476 -9.567 1.00 97.44 178 ARG A CA 1
ATOM 1326 C C . ARG A 1 178 ? -11.564 12.311 -10.588 1.00 97.44 178 ARG A C 1
ATOM 1328 O O . ARG A 1 178 ? -12.640 12.801 -10.263 1.00 97.44 178 ARG A O 1
ATOM 1335 N N . ALA A 1 179 ? -11.047 12.467 -11.808 1.00 97.69 179 ALA A N 1
ATOM 1336 C CA . ALA A 1 179 ? -11.718 13.206 -12.877 1.00 97.69 179 ALA A CA 1
ATOM 1337 C C . ALA A 1 179 ? -12.799 12.394 -13.622 1.00 97.69 179 ALA A C 1
ATOM 1339 O O . ALA A 1 179 ? -13.784 12.976 -14.076 1.00 97.69 179 ALA A O 1
ATOM 1340 N N . ALA A 1 180 ? -12.617 11.077 -13.776 1.00 97.75 180 ALA A N 1
ATOM 1341 C CA . ALA A 1 180 ? -13.500 10.214 -14.570 1.00 97.75 180 ALA A CA 1
ATOM 1342 C C . ALA A 1 180 ? -14.547 9.444 -13.741 1.00 97.75 180 ALA A C 1
ATOM 1344 O O . ALA A 1 180 ? -15.631 9.160 -14.245 1.00 97.75 180 ALA A O 1
ATOM 1345 N N . ASP A 1 181 ? -14.224 9.102 -12.493 1.00 96.94 181 ASP A N 1
ATOM 1346 C CA . ASP A 1 181 ? -15.057 8.322 -11.572 1.00 96.94 181 ASP A CA 1
ATOM 1347 C C . ASP A 1 181 ? -14.839 8.801 -10.113 1.00 96.94 181 ASP A C 1
ATOM 1349 O O . ASP A 1 181 ? -14.111 8.172 -9.332 1.00 96.94 181 ASP A O 1
ATOM 1353 N N . PRO A 1 182 ? -15.442 9.948 -9.728 1.00 96.75 182 PRO A N 1
ATOM 1354 C CA . PRO A 1 182 ? -15.284 10.519 -8.388 1.00 96.75 182 PRO A CA 1
ATOM 1355 C C . PRO A 1 182 ? -15.851 9.627 -7.273 1.00 96.75 182 PRO A C 1
ATOM 1357 O O . PRO A 1 182 ? -15.394 9.698 -6.133 1.00 96.75 182 PRO A O 1
ATOM 1360 N N . GLU A 1 183 ? -16.838 8.784 -7.592 1.00 94.88 183 GLU A N 1
ATOM 1361 C CA . GLU A 1 183 ? -17.450 7.837 -6.655 1.00 94.88 183 GLU A CA 1
ATOM 1362 C C . GLU A 1 183 ? -16.443 6.744 -6.275 1.00 94.88 183 GLU A C 1
ATOM 1364 O O . GLU A 1 183 ? -16.166 6.536 -5.092 1.00 94.88 183 GLU A O 1
ATOM 1369 N N . ARG A 1 184 ? -15.780 6.130 -7.264 1.00 94.19 184 ARG A N 1
ATOM 1370 C CA . ARG A 1 184 ? -14.687 5.176 -7.020 1.00 94.19 184 ARG A CA 1
ATOM 1371 C C . ARG A 1 184 ? -13.511 5.807 -6.281 1.00 94.19 184 ARG A C 1
ATOM 1373 O O . ARG A 1 184 ? -12.947 5.158 -5.401 1.00 94.19 184 ARG A O 1
ATOM 1380 N N . ALA A 1 185 ? -13.140 7.045 -6.616 1.00 96.12 185 ALA A N 1
ATOM 1381 C CA . ALA A 1 185 ? -12.067 7.748 -5.913 1.00 96.12 185 ALA A CA 1
ATOM 1382 C C . ALA A 1 185 ? -12.379 7.884 -4.411 1.00 96.12 185 ALA A C 1
ATOM 1384 O O . ALA A 1 185 ? -11.568 7.470 -3.584 1.00 96.12 185 ALA A O 1
ATOM 1385 N N . ARG A 1 186 ? -13.598 8.323 -4.069 1.00 96.81 186 ARG A N 1
ATOM 1386 C CA . ARG A 1 186 ? -14.104 8.433 -2.690 1.00 96.81 186 ARG A CA 1
ATOM 1387 C C . ARG A 1 186 ? -14.106 7.096 -1.933 1.00 96.81 186 ARG A C 1
ATOM 1389 O O . ARG A 1 186 ? -13.785 7.069 -0.747 1.00 96.81 186 ARG A O 1
ATOM 1396 N N . LEU A 1 187 ? -14.409 5.978 -2.599 1.00 96.69 187 LEU A N 1
ATOM 1397 C CA . LEU A 1 187 ? -14.326 4.638 -1.991 1.00 96.69 187 LEU A CA 1
ATOM 1398 C C . LEU A 1 187 ? -12.877 4.201 -1.712 1.00 96.69 187 LEU A C 1
ATOM 1400 O O . LEU A 1 187 ? -12.600 3.597 -0.674 1.00 96.69 187 LEU A O 1
ATOM 1404 N N . ILE A 1 188 ? -11.935 4.538 -2.599 1.00 97.00 188 ILE A N 1
ATOM 1405 C CA . ILE A 1 188 ? -10.499 4.279 -2.397 1.00 97.00 188 ILE A CA 1
ATOM 1406 C C . ILE A 1 188 ? -9.942 5.165 -1.268 1.00 97.00 188 ILE A C 1
ATOM 1408 O O . ILE A 1 188 ? -9.183 4.685 -0.427 1.00 97.00 188 ILE A O 1
ATOM 1412 N N . GLU A 1 189 ? -10.362 6.428 -1.194 1.00 97.56 189 GLU A N 1
ATOM 1413 C CA . GLU A 1 189 ? -10.022 7.361 -0.111 1.00 97.56 189 GLU A CA 1
ATOM 1414 C C . GLU A 1 189 ? -10.537 6.855 1.250 1.00 97.56 189 GLU A C 1
ATOM 1416 O O . GLU A 1 189 ? -9.779 6.816 2.222 1.00 97.56 189 GLU A O 1
ATOM 1421 N N . ALA A 1 190 ? -11.781 6.363 1.315 1.00 96.56 190 ALA A N 1
ATOM 1422 C CA . ALA A 1 190 ? -12.342 5.750 2.522 1.00 96.56 190 ALA A CA 1
ATOM 1423 C C . ALA A 1 190 ? -11.575 4.483 2.959 1.00 96.56 190 ALA A C 1
ATOM 1425 O O . ALA A 1 190 ? -11.322 4.288 4.150 1.00 96.56 190 ALA A O 1
ATOM 1426 N N . TRP A 1 191 ? -11.139 3.651 2.007 1.00 97.56 191 TRP A N 1
ATOM 1427 C CA . TRP A 1 191 ? -10.296 2.478 2.271 1.00 97.56 191 TRP A CA 1
ATOM 1428 C C . TRP A 1 191 ? -8.920 2.862 2.843 1.00 97.56 191 TRP A C 1
ATOM 1430 O O . TRP A 1 191 ? -8.487 2.288 3.847 1.00 97.56 191 TRP A O 1
ATOM 1440 N N . VAL A 1 192 ? -8.265 3.888 2.281 1.00 98.19 192 VAL A N 1
ATOM 1441 C CA . VAL A 1 192 ? -7.007 4.443 2.820 1.00 98.19 192 VAL A CA 1
ATOM 1442 C C . VAL A 1 192 ? -7.211 5.042 4.217 1.00 98.19 192 VAL A C 1
ATOM 1444 O O . VAL A 1 192 ? -6.379 4.826 5.100 1.00 98.19 192 VAL A O 1
ATOM 1447 N N . ALA A 1 193 ? -8.332 5.721 4.472 1.00 98.00 193 ALA A N 1
ATOM 1448 C CA . ALA A 1 193 ? -8.671 6.222 5.806 1.00 98.00 193 ALA A CA 1
ATOM 1449 C C . ALA A 1 193 ? -8.841 5.086 6.837 1.00 98.00 193 ALA A C 1
ATOM 1451 O O . ALA A 1 193 ? -8.395 5.224 7.978 1.00 98.00 193 ALA A O 1
ATOM 1452 N N . GLY A 1 194 ? -9.402 3.941 6.431 1.00 96.75 194 GLY A N 1
ATOM 1453 C CA . GLY A 1 194 ? -9.491 2.735 7.260 1.00 96.75 194 GLY A CA 1
ATOM 1454 C C . GLY A 1 194 ? -8.121 2.161 7.637 1.00 96.75 194 GLY A C 1
ATOM 1455 O O . GLY A 1 194 ? -7.869 1.872 8.810 1.00 96.75 194 GLY A O 1
ATOM 1456 N N . ILE A 1 195 ? -7.206 2.065 6.664 1.00 97.81 195 ILE A N 1
ATOM 1457 C CA . ILE A 1 195 ? -5.803 1.670 6.893 1.00 97.81 195 ILE A CA 1
ATOM 1458 C C . ILE A 1 195 ? -5.135 2.638 7.877 1.00 97.81 195 ILE A C 1
ATOM 1460 O O . ILE A 1 195 ? -4.548 2.210 8.870 1.00 97.81 195 ILE A O 1
ATOM 1464 N N . ASN A 1 196 ? -5.279 3.944 7.644 1.00 98.38 196 ASN A N 1
ATOM 1465 C CA . ASN A 1 196 ? -4.699 4.985 8.491 1.00 98.38 196 ASN A CA 1
ATOM 1466 C C . ASN A 1 196 ? -5.237 4.968 9.920 1.00 98.38 196 ASN A C 1
ATOM 1468 O O . ASN A 1 196 ? -4.457 5.173 10.849 1.00 98.38 196 ASN A O 1
ATOM 1472 N N . ARG A 1 197 ? -6.525 4.662 10.129 1.00 97.38 197 ARG A N 1
ATOM 1473 C CA . ARG A 1 197 ? -7.067 4.481 11.482 1.00 97.38 197 ARG A CA 1
ATOM 1474 C C . ARG A 1 197 ? -6.359 3.340 12.216 1.00 97.38 197 ARG A C 1
ATOM 1476 O O . ARG A 1 197 ? -6.030 3.509 13.388 1.00 97.38 197 ARG A O 1
ATOM 1483 N N . ARG A 1 198 ? -6.080 2.219 11.539 1.00 95.94 198 ARG A N 1
ATOM 1484 C CA . ARG A 1 198 ? -5.357 1.093 12.150 1.00 95.94 198 ARG A CA 1
ATOM 1485 C C . ARG A 1 198 ? -3.876 1.400 12.393 1.00 95.94 198 ARG A C 1
ATOM 1487 O O . ARG A 1 198 ? -3.344 0.988 13.416 1.00 95.94 198 ARG A O 1
ATOM 1494 N N . ILE A 1 199 ? -3.222 2.133 11.489 1.00 97.44 199 ILE A N 1
ATOM 1495 C CA . ILE A 1 199 ? -1.836 2.594 11.680 1.00 97.44 199 ILE A CA 1
ATOM 1496 C C . ILE A 1 199 ? -1.746 3.550 12.877 1.00 97.44 199 ILE A C 1
ATOM 1498 O O . ILE A 1 199 ? -0.843 3.391 13.691 1.00 97.44 199 ILE A O 1
ATOM 1502 N N . GLY A 1 200 ? -2.699 4.478 13.027 1.00 97.81 200 GLY A N 1
ATOM 1503 C CA . GLY A 1 200 ? -2.786 5.370 14.188 1.00 97.81 200 GLY A CA 1
ATOM 1504 C C . GLY A 1 200 ? -2.822 4.597 15.505 1.00 97.81 200 GLY A C 1
ATOM 1505 O O . GLY A 1 200 ? -1.930 4.765 16.322 1.00 97.81 200 GLY A O 1
ATOM 1506 N N . GLU A 1 201 ? -3.750 3.644 15.650 1.00 96.88 201 GLU A N 1
ATOM 15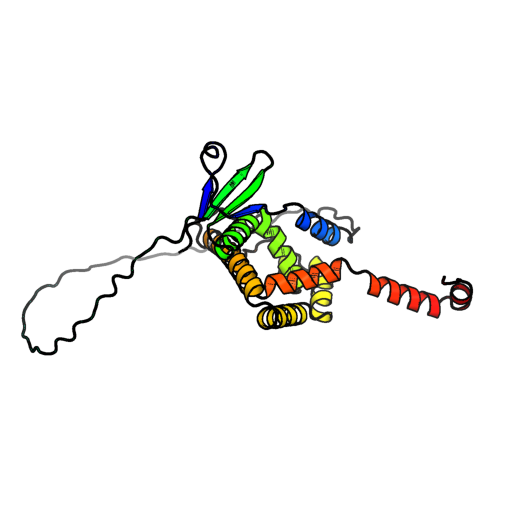07 C CA . GLU A 1 201 ? -3.842 2.780 16.843 1.00 96.88 201 GLU A CA 1
ATOM 1508 C C . GLU A 1 201 ? -2.521 2.068 17.192 1.00 96.88 201 GLU A C 1
ATOM 1510 O O . GLU A 1 201 ? -2.197 1.903 18.364 1.00 96.88 201 GLU A O 1
ATOM 1515 N N . ILE A 1 202 ? -1.748 1.647 16.185 1.00 95.88 202 ILE A N 1
ATOM 1516 C CA . ILE A 1 202 ? -0.452 0.975 16.379 1.00 95.88 202 ILE A CA 1
ATOM 1517 C C . ILE A 1 202 ? 0.638 1.967 16.821 1.00 95.88 202 ILE A C 1
ATOM 1519 O O . ILE A 1 202 ? 1.484 1.620 17.642 1.00 95.88 202 ILE A O 1
ATOM 1523 N N . LEU A 1 203 ? 0.635 3.193 16.287 1.00 95.81 203 LEU A N 1
ATOM 1524 C CA . LEU A 1 203 ? 1.611 4.236 16.631 1.00 95.81 203 LEU A CA 1
ATOM 1525 C C . LEU A 1 203 ? 1.308 4.914 17.979 1.00 95.81 203 LEU A C 1
ATOM 1527 O O . LEU A 1 203 ? 2.240 5.281 18.691 1.00 95.81 203 LEU A O 1
ATOM 1531 N N . ASP A 1 204 ? 0.028 5.036 18.336 1.00 96.94 204 ASP A N 1
ATOM 1532 C CA . ASP A 1 204 ? -0.450 5.568 19.619 1.00 96.94 204 ASP A CA 1
ATOM 1533 C C . ASP A 1 204 ? -0.275 4.552 20.773 1.00 96.94 204 ASP A C 1
ATOM 1535 O O . ASP A 1 204 ? -0.271 4.931 21.945 1.00 96.94 204 ASP A O 1
ATOM 1539 N N . GLY A 1 205 ? -0.096 3.262 20.454 1.00 94.56 205 GLY A N 1
ATOM 1540 C CA . GLY A 1 205 ? 0.078 2.169 21.422 1.00 94.56 205 GLY A CA 1
ATOM 1541 C C . GLY A 1 205 ? -1.219 1.474 21.861 1.00 94.56 205 GLY A C 1
ATOM 1542 O O . GLY A 1 205 ? -1.164 0.542 22.663 1.00 94.56 205 GLY A O 1
ATOM 1543 N N . ASP A 1 206 ? -2.368 1.871 21.305 1.00 94.12 206 ASP A N 1
ATOM 1544 C CA . ASP A 1 206 ? -3.678 1.222 21.490 1.00 94.12 206 ASP A CA 1
ATOM 1545 C C . ASP A 1 206 ? -3.752 -0.184 20.848 1.00 94.12 206 ASP A C 1
ATOM 1547 O O . ASP A 1 206 ? -4.688 -0.947 21.104 1.00 94.12 206 ASP A O 1
ATOM 1551 N N . ALA A 1 207 ? -2.793 -0.536 19.984 1.00 93.19 207 ALA A N 1
ATOM 1552 C CA . ALA A 1 207 ? -2.766 -1.790 19.242 1.00 93.19 207 ALA A CA 1
ATOM 1553 C C . ALA A 1 207 ? -1.370 -2.423 19.137 1.00 93.19 207 ALA A C 1
ATOM 1555 O O . ALA A 1 207 ? -0.362 -1.743 18.974 1.00 93.19 207 ALA A O 1
ATOM 1556 N N . GLU A 1 208 ? -1.335 -3.759 19.143 1.00 91.81 208 GLU A N 1
ATOM 1557 C CA . GLU A 1 208 ? -0.112 -4.539 18.932 1.00 91.81 208 GLU A CA 1
ATOM 1558 C C . GLU A 1 208 ? 0.515 -4.273 17.552 1.00 91.81 208 GLU A C 1
ATOM 1560 O O . GLU A 1 208 ? -0.165 -4.287 16.519 1.00 91.81 208 GLU A O 1
ATOM 1565 N N . LEU A 1 209 ? 1.835 -4.073 17.545 1.00 93.62 209 LEU A N 1
ATOM 1566 C CA . LEU A 1 209 ? 2.646 -3.885 16.347 1.00 93.62 209 LEU A CA 1
ATOM 1567 C C . LEU A 1 209 ? 2.731 -5.204 15.544 1.00 93.62 209 LEU A C 1
ATOM 1569 O O . LEU A 1 209 ? 3.204 -6.203 16.088 1.00 93.62 209 LEU A O 1
ATOM 1573 N N . PRO A 1 210 ? 2.310 -5.247 14.262 1.00 92.06 210 PRO A N 1
ATOM 1574 C CA . PRO A 1 210 ? 2.340 -6.480 13.477 1.00 92.06 210 PRO A CA 1
ATOM 1575 C C . PRO A 1 210 ? 3.755 -7.023 13.225 1.00 92.06 210 PRO A C 1
ATOM 1577 O O . PRO A 1 210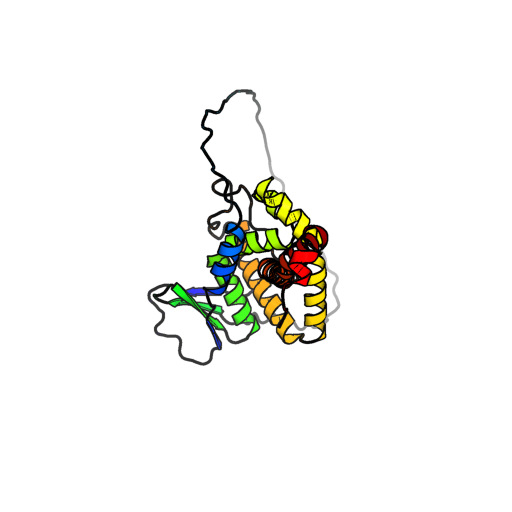 ? 4.730 -6.275 13.148 1.00 92.06 210 PRO A O 1
ATOM 1580 N N . PHE A 1 211 ? 3.851 -8.338 13.011 1.00 88.62 211 PHE A N 1
ATOM 1581 C CA . PHE A 1 211 ? 5.105 -9.018 12.680 1.00 88.62 211 PHE A CA 1
ATOM 1582 C C . PHE A 1 211 ? 5.823 -8.386 11.471 1.00 88.62 211 PHE A C 1
ATOM 1584 O O . PHE A 1 211 ? 5.193 -8.057 10.464 1.00 88.62 211 PHE A O 1
ATOM 1591 N N . GLY A 1 212 ? 7.151 -8.270 11.567 1.00 89.56 212 GLY A N 1
ATOM 1592 C CA . GLY A 1 212 ? 8.031 -7.678 10.552 1.00 89.56 212 GLY A CA 1
ATOM 1593 C C . GLY A 1 212 ? 8.414 -6.218 10.829 1.00 89.56 212 GLY A C 1
ATOM 1594 O O . GLY A 1 212 ? 9.447 -5.760 10.340 1.00 89.56 212 GLY A O 1
ATOM 1595 N N . PHE A 1 213 ? 7.652 -5.509 11.662 1.00 93.62 213 PHE A N 1
ATOM 1596 C CA . PHE A 1 213 ? 8.009 -4.175 12.151 1.00 93.62 213 PHE A CA 1
ATOM 1597 C C . PHE A 1 213 ? 8.849 -4.226 13.440 1.00 93.62 213 PHE A C 1
ATOM 1599 O O . PHE A 1 213 ? 8.931 -5.249 14.119 1.00 93.62 213 PHE A O 1
ATOM 1606 N N . GLY A 1 214 ? 9.449 -3.088 13.794 1.00 91.88 214 GLY A N 1
ATOM 1607 C CA . GLY A 1 214 ? 10.248 -2.906 15.005 1.00 91.88 214 GLY A CA 1
ATOM 1608 C C . GLY A 1 214 ? 11.583 -3.657 14.995 1.00 91.88 214 GLY A C 1
ATOM 1609 O O . GLY A 1 214 ? 11.951 -4.316 14.023 1.00 91.88 214 GLY A O 1
ATOM 1610 N N . LYS A 1 215 ? 12.316 -3.557 16.109 1.00 87.94 215 LYS A N 1
ATOM 1611 C CA . LYS A 1 215 ? 13.681 -4.098 16.286 1.00 87.94 215 LYS A CA 1
ATOM 1612 C C . LYS A 1 215 ? 13.801 -5.618 16.172 1.00 87.94 215 LYS A C 1
ATOM 1614 O O . LYS A 1 215 ? 14.899 -6.123 15.978 1.00 87.94 215 LYS A O 1
ATOM 1619 N N . GLU A 1 216 ? 12.692 -6.334 16.326 1.00 84.25 216 GLU A N 1
ATOM 1620 C CA . GLU A 1 216 ? 12.620 -7.793 16.172 1.00 84.25 216 GLU A CA 1
ATOM 1621 C C . GLU A 1 216 ? 12.334 -8.213 14.717 1.00 84.25 216 GLU A C 1
ATOM 1623 O O . GLU A 1 216 ? 12.529 -9.373 14.356 1.00 84.25 216 GLU A O 1
ATOM 1628 N N . GLY A 1 217 ? 11.889 -7.266 13.883 1.00 89.19 217 GLY A N 1
ATOM 1629 C CA . GLY A 1 217 ? 11.762 -7.389 12.434 1.00 89.19 217 GLY A CA 1
ATOM 1630 C C . GLY A 1 217 ? 12.871 -6.618 11.713 1.00 89.19 217 GLY A C 1
ATOM 1631 O O . GLY A 1 217 ? 14.053 -6.858 11.943 1.00 89.19 217 GLY A O 1
ATOM 1632 N N . PHE A 1 218 ? 12.493 -5.690 10.831 1.00 89.56 218 PHE A N 1
ATOM 1633 C CA . PHE A 1 218 ? 13.432 -4.914 10.003 1.00 89.56 218 PHE A CA 1
ATOM 1634 C C . PHE A 1 218 ? 13.716 -3.485 10.538 1.00 89.56 218 PHE A C 1
ATOM 1636 O O . PHE A 1 218 ? 13.985 -2.577 9.758 1.00 89.56 218 PHE A O 1
ATOM 1643 N N . ASP A 1 219 ? 13.604 -3.267 11.855 1.00 91.94 219 ASP A N 1
ATOM 1644 C CA . ASP A 1 219 ? 13.861 -2.004 12.589 1.00 91.94 219 ASP A CA 1
ATOM 1645 C C . ASP A 1 219 ? 13.205 -0.731 12.009 1.00 91.94 219 ASP A C 1
ATOM 1647 O O . ASP A 1 219 ? 13.801 0.344 11.943 1.00 91.94 219 ASP A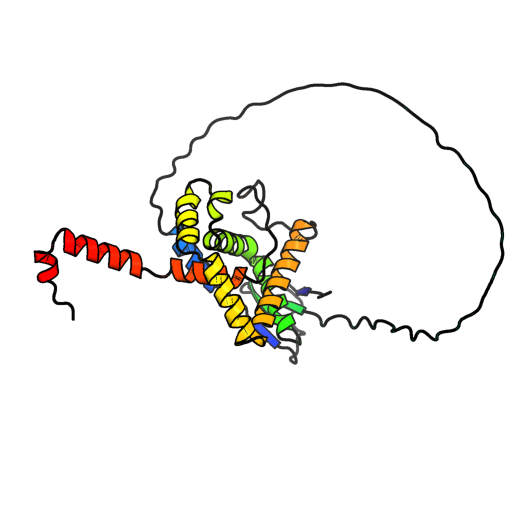 O 1
ATOM 1651 N N . PHE A 1 220 ? 11.936 -0.839 11.604 1.00 93.88 220 PHE A N 1
ATOM 1652 C CA . PHE A 1 220 ? 11.121 0.307 11.187 1.00 93.88 220 PHE A CA 1
ATOM 1653 C C . PHE A 1 220 ? 9.660 0.183 11.646 1.00 93.88 220 PHE A C 1
ATOM 1655 O O . PHE A 1 220 ? 9.211 -0.888 12.058 1.00 93.88 220 PHE A O 1
ATOM 1662 N N . LEU A 1 221 ? 8.910 1.286 11.589 1.00 95.19 221 LEU A N 1
ATOM 1663 C CA . LEU A 1 221 ? 7.493 1.371 11.966 1.00 95.19 221 LEU A CA 1
ATOM 1664 C C . LEU A 1 221 ? 6.615 1.686 10.740 1.00 95.19 221 LEU A C 1
ATOM 1666 O O . LEU A 1 221 ? 7.120 2.254 9.768 1.00 95.19 221 LEU A O 1
ATOM 1670 N N . PRO A 1 222 ? 5.312 1.347 10.758 1.00 95.44 222 PRO A N 1
ATOM 1671 C CA . PRO A 1 222 ? 4.407 1.684 9.664 1.00 95.44 222 PRO A CA 1
ATOM 1672 C C . PRO A 1 222 ? 4.211 3.202 9.544 1.00 95.44 222 PRO A C 1
ATOM 1674 O O . PRO A 1 222 ? 3.749 3.860 10.473 1.00 95.44 222 PRO A O 1
ATOM 1677 N N . GLU A 1 223 ? 4.518 3.762 8.375 1.00 95.94 223 GLU A N 1
ATOM 1678 C CA . GLU A 1 223 ? 4.228 5.165 8.057 1.00 95.94 223 GLU A CA 1
ATOM 1679 C C . GLU A 1 223 ? 2.759 5.323 7.604 1.00 95.94 223 GLU A C 1
ATOM 1681 O O . GLU A 1 223 ? 2.248 4.429 6.921 1.00 95.94 223 GLU A O 1
ATOM 1686 N N . PRO A 1 224 ? 2.072 6.450 7.877 1.00 97.12 224 PRO A N 1
ATOM 1687 C CA . PRO A 1 224 ? 0.735 6.716 7.339 1.00 97.12 224 PRO A CA 1
ATOM 1688 C C . PRO A 1 224 ? 0.654 6.592 5.809 1.00 97.12 224 PRO A C 1
ATOM 1690 O O . PRO A 1 224 ? 1.609 6.880 5.083 1.00 97.12 224 PRO A O 1
ATOM 1693 N N . TRP A 1 225 ? -0.498 6.149 5.315 1.00 97.81 225 TRP A N 1
ATOM 1694 C CA . TRP A 1 225 ? -0.813 5.981 3.899 1.00 97.81 225 TRP A CA 1
ATOM 1695 C C . TRP A 1 225 ? -1.410 7.243 3.283 1.00 97.81 225 TRP A C 1
ATOM 1697 O O . TRP A 1 225 ? -2.179 7.980 3.898 1.00 97.81 225 TRP A O 1
ATOM 1707 N N . SER A 1 226 ? -1.047 7.460 2.027 1.00 97.56 226 SER A N 1
ATOM 1708 C CA . SER A 1 226 ? -1.515 8.542 1.170 1.00 97.56 226 SER A CA 1
ATOM 1709 C C . SER A 1 226 ? -2.494 8.011 0.125 1.00 97.56 226 SER A C 1
ATOM 1711 O O . SER A 1 226 ? -2.460 6.842 -0.252 1.00 97.56 226 SER A O 1
ATOM 1713 N N . GLU A 1 227 ? -3.351 8.886 -0.386 1.00 96.62 227 GLU A N 1
ATOM 1714 C CA . GLU A 1 227 ? -4.395 8.541 -1.361 1.00 96.62 227 GLU A CA 1
ATOM 1715 C C . GLU A 1 227 ? -3.822 8.069 -2.712 1.00 96.62 227 GLU A C 1
ATOM 1717 O O . GLU A 1 227 ? -4.496 7.364 -3.458 1.00 96.62 227 GLU A O 1
ATOM 1722 N N . GLU A 1 228 ? -2.560 8.405 -3.010 1.00 97.62 228 GLU A N 1
ATOM 1723 C CA . GLU A 1 228 ? -1.832 7.932 -4.195 1.00 97.62 228 GLU A CA 1
ATOM 1724 C C . GLU A 1 228 ? -1.237 6.519 -4.026 1.00 97.62 228 GLU A C 1
ATOM 1726 O O . GLU A 1 228 ? -0.988 5.843 -5.026 1.00 97.62 228 GLU A O 1
ATOM 1731 N N . ASP A 1 229 ? -1.041 6.029 -2.793 1.00 97.94 229 ASP A N 1
ATOM 1732 C CA . ASP A 1 229 ? -0.398 4.728 -2.533 1.00 97.94 229 ASP A CA 1
ATOM 1733 C C . ASP A 1 229 ? -1.072 3.525 -3.221 1.00 97.94 229 ASP A C 1
ATOM 1735 O O . ASP A 1 229 ? -0.341 2.716 -3.799 1.00 97.94 229 ASP A O 1
ATOM 1739 N N . PRO A 1 230 ? -2.416 3.386 -3.254 1.00 97.06 230 PRO A N 1
ATOM 1740 C CA . PRO A 1 230 ? -3.074 2.267 -3.934 1.00 97.06 230 PRO A CA 1
ATOM 1741 C C . PRO A 1 230 ? -2.742 2.221 -5.434 1.00 97.06 230 PRO A C 1
ATOM 1743 O O . PRO A 1 230 ? -2.487 1.154 -5.993 1.00 97.06 230 PRO A O 1
ATOM 1746 N N . TYR A 1 231 ? -2.692 3.390 -6.077 1.00 97.56 231 TYR A N 1
ATOM 1747 C CA . TYR A 1 231 ? -2.406 3.533 -7.504 1.00 97.56 231 TYR A CA 1
ATOM 1748 C C . TYR A 1 231 ? -0.926 3.278 -7.809 1.00 97.56 231 TYR A C 1
ATOM 1750 O O . TYR A 1 231 ? -0.602 2.591 -8.778 1.00 97.56 231 TYR A O 1
ATOM 1758 N N . ILE A 1 232 ? -0.019 3.768 -6.957 1.00 97.88 232 ILE A N 1
ATOM 1759 C CA . ILE A 1 232 ? 1.426 3.518 -7.073 1.00 97.88 232 ILE A CA 1
ATOM 1760 C C . ILE A 1 232 ? 1.723 2.021 -6.906 1.00 97.88 232 ILE A C 1
ATOM 1762 O O . ILE A 1 232 ? 2.429 1.440 -7.732 1.00 97.88 232 ILE A O 1
ATOM 1766 N N . ILE A 1 233 ? 1.125 1.364 -5.905 1.00 96.62 233 ILE A N 1
ATOM 1767 C CA . ILE A 1 233 ? 1.245 -0.089 -5.698 1.00 96.62 233 ILE A CA 1
ATOM 1768 C C . ILE A 1 233 ? 0.720 -0.864 -6.910 1.00 96.62 233 ILE A C 1
ATOM 1770 O O . ILE A 1 233 ? 1.363 -1.826 -7.330 1.00 96.62 233 ILE A O 1
ATOM 1774 N N . LEU A 1 234 ? -0.386 -0.430 -7.525 1.00 94.69 234 LEU A N 1
ATOM 1775 C CA . LEU A 1 234 ? -0.902 -1.048 -8.749 1.00 94.69 234 LEU A CA 1
ATOM 1776 C C . LEU A 1 234 ? 0.072 -0.903 -9.934 1.00 94.69 234 LEU A C 1
ATOM 1778 O O . LEU A 1 234 ? 0.266 -1.869 -10.673 1.00 94.69 234 LEU A O 1
ATOM 1782 N N . LYS A 1 235 ? 0.753 0.244 -10.094 1.00 94.44 235 LYS A N 1
ATOM 1783 C CA . LYS A 1 235 ? 1.839 0.382 -11.089 1.00 94.44 235 LYS A CA 1
ATOM 1784 C C . LYS A 1 235 ? 3.000 -0.575 -10.802 1.00 94.44 235 LYS A C 1
ATOM 1786 O O . LYS A 1 235 ? 3.486 -1.218 -11.729 1.00 94.44 235 LYS A O 1
ATOM 1791 N N . GLY A 1 236 ? 3.400 -0.716 -9.536 1.00 92.56 236 GLY A N 1
ATOM 1792 C CA . GLY A 1 236 ? 4.419 -1.682 -9.109 1.00 92.56 236 GLY A CA 1
ATOM 1793 C C . GLY A 1 236 ? 4.031 -3.134 -9.397 1.00 92.56 236 GLY A C 1
ATOM 1794 O O . GLY A 1 236 ? 4.830 -3.879 -9.959 1.00 92.56 236 GLY A O 1
ATOM 1795 N N . ALA A 1 237 ? 2.797 -3.527 -9.079 1.00 90.12 237 ALA A N 1
ATOM 1796 C CA . ALA A 1 237 ? 2.283 -4.865 -9.360 1.00 90.12 237 ALA A CA 1
ATOM 1797 C C . ALA A 1 237 ? 2.241 -5.156 -10.870 1.00 90.12 237 ALA A C 1
ATOM 1799 O O . ALA A 1 237 ? 2.703 -6.210 -11.298 1.00 90.12 237 ALA A O 1
ATOM 1800 N N . ASN A 1 238 ? 1.766 -4.206 -11.682 1.00 89.44 238 ASN A N 1
ATOM 1801 C CA . ASN A 1 238 ? 1.753 -4.343 -13.140 1.00 89.44 238 ASN A CA 1
ATOM 1802 C C . ASN A 1 238 ? 3.174 -4.490 -13.712 1.00 89.44 238 ASN A C 1
ATOM 1804 O O . ASN A 1 238 ? 3.402 -5.366 -14.540 1.00 89.44 238 ASN A O 1
ATOM 1808 N N . PHE A 1 239 ? 4.140 -3.694 -13.235 1.00 87.19 239 PHE A N 1
ATOM 1809 C CA . PHE A 1 239 ? 5.545 -3.808 -13.646 1.00 87.19 239 PHE A CA 1
ATOM 1810 C C . PHE A 1 239 ? 6.181 -5.148 -13.233 1.00 87.19 239 PHE A C 1
ATOM 1812 O O . PHE A 1 239 ? 6.929 -5.737 -14.005 1.00 87.19 239 PHE A O 1
ATOM 1819 N N . ALA A 1 240 ? 5.865 -5.666 -12.041 1.00 84.81 240 ALA A N 1
ATOM 1820 C CA . ALA A 1 240 ? 6.382 -6.956 -11.576 1.00 84.81 240 ALA A CA 1
ATOM 1821 C C . ALA A 1 240 ? 5.808 -8.164 -12.348 1.00 84.81 240 ALA A C 1
ATOM 1823 O O . ALA A 1 240 ? 6.464 -9.206 -12.424 1.00 84.81 240 ALA A O 1
ATOM 1824 N N . LEU A 1 241 ? 4.593 -8.031 -12.895 1.00 86.25 241 LEU A N 1
ATOM 1825 C CA . LEU A 1 241 ? 3.901 -9.069 -13.666 1.00 86.25 241 LEU A CA 1
ATOM 1826 C C . LEU A 1 241 ? 4.211 -9.027 -15.171 1.00 86.25 241 LEU A C 1
ATOM 1828 O O . LEU A 1 241 ? 4.102 -10.062 -15.828 1.00 86.25 241 LEU A O 1
ATOM 1832 N N . ASP A 1 242 ? 4.597 -7.873 -15.721 1.00 82.56 242 ASP A N 1
ATOM 1833 C CA . ASP A 1 242 ? 5.048 -7.776 -17.111 1.00 82.56 242 ASP A CA 1
ATOM 1834 C C . ASP A 1 242 ? 6.436 -8.414 -17.299 1.00 82.56 242 ASP A C 1
ATOM 1836 O O . ASP A 1 242 ? 7.261 -8.418 -16.388 1.00 82.56 242 ASP A O 1
ATOM 1840 N N . LYS A 1 243 ? 6.686 -8.970 -18.486 1.00 78.75 243 LYS A N 1
ATOM 1841 C CA . LYS A 1 243 ? 7.960 -9.562 -18.940 1.00 78.75 243 LYS A CA 1
ATOM 1842 C C . LYS A 1 243 ? 8.371 -9.066 -20.336 1.00 78.75 243 LYS A C 1
ATOM 1844 O O . LYS A 1 243 ? 9.348 -9.562 -20.897 1.00 78.75 243 LYS A O 1
ATOM 1849 N N . SER A 1 244 ? 7.613 -8.129 -20.919 1.00 84.69 244 SER A N 1
ATOM 1850 C CA . SER A 1 244 ? 7.823 -7.609 -22.275 1.00 84.69 244 SER A CA 1
ATOM 1851 C C . SER A 1 244 ? 9.250 -7.092 -22.474 1.00 84.69 244 SER A C 1
ATOM 1853 O O . SER A 1 244 ? 9.923 -7.489 -23.421 1.00 84.69 244 SER A O 1
ATOM 1855 N N . LEU A 1 245 ? 9.748 -6.292 -21.529 1.00 84.62 245 LEU A N 1
ATOM 1856 C CA . LEU A 1 245 ? 11.077 -5.692 -21.572 1.00 84.62 245 LEU A CA 1
ATOM 1857 C C . LEU A 1 245 ? 12.196 -6.741 -21.629 1.00 84.62 245 LEU A C 1
ATOM 1859 O O . LEU A 1 245 ? 13.118 -6.604 -22.432 1.00 84.62 245 LEU A O 1
ATOM 1863 N N . GLU A 1 246 ? 12.128 -7.793 -20.808 1.00 85.44 246 GLU A N 1
ATOM 1864 C CA . GLU A 1 246 ? 13.128 -8.863 -20.834 1.00 85.44 246 GLU A CA 1
ATOM 1865 C C . GLU A 1 246 ? 13.103 -9.654 -22.149 1.00 85.44 246 GLU A C 1
ATOM 1867 O O . GLU A 1 246 ? 14.169 -10.020 -22.649 1.00 85.44 246 GLU A O 1
ATOM 1872 N N . PHE A 1 247 ? 11.923 -9.877 -22.740 1.00 88.06 247 PHE A N 1
ATOM 1873 C CA . PHE A 1 247 ? 11.806 -10.526 -24.048 1.00 88.06 247 PHE A CA 1
ATOM 1874 C C . PHE A 1 247 ? 12.333 -9.645 -25.188 1.00 88.06 247 PHE A C 1
ATOM 1876 O O . PHE A 1 247 ? 13.145 -10.125 -25.976 1.00 88.06 247 PHE A O 1
ATOM 1883 N N . GLU A 1 248 ? 11.956 -8.366 -25.254 1.00 88.12 248 GLU A N 1
ATOM 1884 C CA . GLU A 1 248 ? 12.427 -7.425 -26.285 1.00 88.12 248 GLU A CA 1
ATOM 1885 C C . GLU A 1 248 ? 13.955 -7.240 -26.235 1.00 88.12 248 GLU A C 1
ATOM 1887 O O . GLU A 1 248 ? 14.629 -7.267 -27.269 1.00 88.12 248 GLU A O 1
ATOM 1892 N N . ILE A 1 249 ? 14.539 -7.132 -25.032 1.00 90.38 249 ILE A N 1
ATOM 1893 C CA . ILE A 1 249 ? 15.999 -7.087 -24.853 1.00 90.38 249 ILE A CA 1
ATOM 1894 C C . ILE A 1 249 ? 16.642 -8.409 -25.298 1.00 90.38 249 ILE A C 1
ATOM 1896 O O . ILE A 1 249 ? 17.658 -8.385 -25.996 1.00 90.38 249 ILE A O 1
ATOM 1900 N N . ALA A 1 250 ? 16.070 -9.561 -24.930 1.00 89.69 250 ALA A N 1
ATOM 1901 C CA . ALA A 1 250 ? 16.609 -10.862 -25.321 1.00 89.69 250 ALA A CA 1
ATOM 1902 C C . ALA A 1 250 ? 16.565 -11.078 -26.843 1.00 89.69 250 ALA A C 1
ATOM 1904 O O . ALA A 1 250 ? 17.567 -11.505 -27.416 1.00 89.69 250 ALA A O 1
ATOM 1905 N N . VAL A 1 251 ? 15.455 -10.735 -27.507 1.00 89.44 251 VAL A N 1
ATOM 1906 C CA . VAL A 1 251 ? 15.321 -10.795 -28.973 1.00 89.44 251 VAL A CA 1
ATOM 1907 C C . VAL A 1 251 ? 16.327 -9.854 -29.632 1.00 89.44 251 VAL A C 1
ATOM 1909 O O . VAL A 1 251 ? 17.116 -10.311 -30.456 1.00 89.44 251 VAL A O 1
ATOM 1912 N N . THR A 1 252 ? 16.407 -8.594 -29.191 1.00 90.81 252 THR A N 1
ATOM 1913 C CA . THR A 1 252 ? 17.383 -7.618 -29.713 1.00 90.81 252 THR A CA 1
ATOM 1914 C C . THR A 1 252 ? 18.824 -8.135 -29.600 1.00 90.81 252 THR A C 1
ATOM 1916 O O . THR A 1 252 ? 19.620 -7.991 -30.530 1.00 90.81 252 THR A O 1
ATOM 1919 N N . LEU A 1 253 ? 19.191 -8.767 -28.479 1.00 92.75 253 LEU A N 1
ATOM 1920 C CA . LEU A 1 253 ? 20.523 -9.355 -28.302 1.00 92.75 253 LEU A CA 1
ATOM 1921 C C . LEU A 1 253 ? 20.747 -10.583 -29.200 1.00 92.75 253 LEU A C 1
ATOM 1923 O O . LEU A 1 253 ? 21.831 -10.726 -29.765 1.00 92.75 253 LEU A O 1
ATOM 1927 N N . LEU A 1 254 ? 19.744 -11.449 -29.367 1.00 91.12 254 LEU A N 1
ATOM 1928 C CA . LEU A 1 254 ? 19.832 -12.619 -30.245 1.00 91.12 254 LEU A CA 1
ATOM 1929 C C . LEU A 1 254 ? 19.950 -12.229 -31.725 1.00 91.12 254 LEU A C 1
ATOM 1931 O O . LEU A 1 254 ? 20.758 -12.827 -32.432 1.00 91.12 254 LEU A O 1
ATOM 1935 N N . GLU A 1 255 ? 19.231 -11.203 -32.182 1.00 89.44 255 GLU A N 1
ATOM 1936 C CA . GLU A 1 255 ? 19.357 -10.664 -33.545 1.00 89.44 255 GLU A CA 1
ATOM 1937 C C . GLU A 1 255 ? 20.752 -10.083 -33.810 1.00 89.44 255 GLU A C 1
ATOM 1939 O O . GLU A 1 255 ? 21.326 -10.311 -34.874 1.00 89.44 255 GLU A O 1
ATOM 1944 N N . ASN A 1 256 ? 21.332 -9.375 -32.835 1.00 92.38 256 ASN A N 1
ATOM 1945 C CA . ASN A 1 256 ? 22.666 -8.785 -32.974 1.00 92.38 256 ASN A CA 1
ATOM 1946 C C . ASN A 1 256 ? 23.806 -9.819 -32.894 1.00 92.38 256 ASN A C 1
ATOM 1948 O O . ASN A 1 256 ? 24.839 -9.631 -33.537 1.00 92.38 256 ASN A O 1
ATOM 1952 N N . ILE A 1 257 ? 23.653 -10.893 -32.108 1.00 94.75 257 ILE A N 1
ATOM 1953 C CA . ILE A 1 257 ? 24.712 -11.900 -31.894 1.00 94.75 257 ILE A CA 1
ATOM 1954 C C . ILE A 1 257 ? 24.595 -13.074 -32.883 1.00 94.75 257 ILE A C 1
ATOM 1956 O O . ILE A 1 257 ? 25.615 -13.599 -33.332 1.00 94.75 257 ILE A O 1
ATOM 1960 N N . TYR A 1 258 ? 23.374 -13.477 -33.251 1.00 92.31 258 TYR A N 1
ATOM 1961 C CA . TYR A 1 258 ? 23.092 -14.639 -34.104 1.00 92.31 258 TYR A CA 1
ATOM 1962 C C . TYR A 1 258 ? 22.105 -14.316 -35.252 1.00 92.31 258 TYR A C 1
ATOM 1964 O O . TYR A 1 258 ? 21.090 -15.006 -35.398 1.00 92.31 258 TYR A O 1
ATOM 1972 N N . PRO A 1 259 ? 22.388 -13.314 -36.111 1.00 89.88 259 PRO A N 1
ATOM 1973 C CA . PRO A 1 259 ? 21.448 -12.843 -37.134 1.00 89.88 259 PRO A CA 1
ATOM 1974 C C . PRO A 1 259 ? 20.996 -13.938 -38.112 1.00 89.88 259 PRO A C 1
ATOM 1976 O O . PRO A 1 259 ? 19.815 -14.012 -38.432 1.00 89.88 259 PRO A O 1
ATOM 1979 N N . GLU A 1 260 ? 21.891 -14.833 -38.551 1.00 90.38 260 GLU A N 1
ATOM 1980 C CA . GLU A 1 260 ? 21.518 -15.947 -39.444 1.00 90.38 260 GLU A CA 1
ATOM 1981 C C . GLU A 1 260 ? 20.617 -16.988 -38.759 1.00 90.38 260 GLU A C 1
ATOM 1983 O O . GLU A 1 260 ? 19.759 -17.579 -39.411 1.00 90.38 260 GLU A O 1
ATOM 1988 N N . ALA A 1 261 ? 20.769 -17.196 -37.445 1.00 86.75 261 ALA A N 1
ATOM 1989 C CA . ALA A 1 261 ? 19.905 -18.105 -36.696 1.00 86.75 261 ALA A CA 1
ATOM 1990 C C . ALA A 1 261 ? 18.508 -17.498 -36.513 1.00 86.75 261 ALA A C 1
ATOM 1992 O O . ALA A 1 261 ? 17.518 -18.174 -36.788 1.00 86.75 261 ALA A O 1
ATOM 1993 N N . MET A 1 262 ? 18.424 -16.216 -36.138 1.00 87.81 262 MET A N 1
ATOM 1994 C CA . MET A 1 262 ? 17.148 -15.497 -36.019 1.00 87.81 262 MET A CA 1
ATOM 1995 C C . MET A 1 262 ? 16.420 -15.402 -37.366 1.00 87.81 262 MET A C 1
ATOM 1997 O O . MET A 1 262 ? 15.227 -15.674 -37.429 1.00 87.81 262 MET A O 1
ATOM 2001 N N . ALA A 1 263 ? 17.139 -15.154 -38.467 1.00 85.81 263 ALA A N 1
ATOM 2002 C CA . ALA A 1 263 ? 16.576 -15.168 -39.821 1.00 85.81 263 ALA A CA 1
ATOM 2003 C C . ALA A 1 263 ? 16.074 -16.554 -40.290 1.00 85.81 263 ALA A C 1
ATOM 2005 O O . ALA A 1 263 ? 15.404 -16.636 -41.318 1.00 85.81 263 ALA A O 1
ATOM 2006 N N . SER A 1 264 ? 16.386 -17.635 -39.562 1.00 86.06 264 SER A N 1
ATOM 2007 C CA . SER A 1 264 ? 15.858 -18.985 -39.817 1.00 86.06 264 SER A CA 1
ATOM 2008 C C . SER A 1 264 ? 14.642 -19.358 -38.955 1.00 86.06 264 SER A C 1
ATOM 2010 O O . SER A 1 264 ? 14.068 -20.431 -39.145 1.00 86.06 264 SER A O 1
ATOM 2012 N N . VAL A 1 265 ? 14.233 -18.490 -38.021 1.00 84.25 265 VAL A N 1
ATOM 2013 C CA . VAL A 1 265 ? 13.028 -18.679 -37.204 1.00 84.25 265 VAL A CA 1
ATOM 2014 C C . VAL A 1 265 ? 11.816 -18.151 -37.970 1.00 84.25 265 VAL A C 1
ATOM 2016 O O . VAL A 1 265 ? 11.643 -16.944 -38.123 1.00 84.25 265 VAL A O 1
ATOM 2019 N N . GLU A 1 266 ? 10.943 -19.051 -38.424 1.00 77.56 266 GLU A N 1
ATOM 2020 C CA . GLU A 1 266 ? 9.616 -18.665 -38.911 1.00 77.56 266 GLU A CA 1
ATOM 2021 C C . GLU A 1 266 ? 8.764 -18.172 -37.728 1.00 77.56 266 GLU A C 1
ATOM 2023 O O . GLU A 1 266 ? 8.360 -18.950 -36.863 1.00 77.56 266 GLU A O 1
ATOM 2028 N N . ILE A 1 267 ? 8.515 -16.861 -37.680 1.00 74.75 267 ILE A N 1
ATOM 2029 C CA . ILE A 1 267 ? 7.544 -16.246 -36.768 1.00 74.75 267 ILE A CA 1
ATOM 2030 C C . ILE A 1 267 ? 6.157 -16.383 -37.416 1.00 74.75 267 ILE A C 1
ATOM 2032 O O . ILE A 1 267 ? 5.955 -15.913 -38.537 1.00 74.75 267 ILE A O 1
ATOM 2036 N N . PHE A 1 268 ? 5.244 -17.070 -36.721 1.00 55.97 268 PHE A N 1
ATOM 2037 C CA . PHE A 1 268 ? 3.893 -17.431 -37.181 1.00 55.97 268 PHE A CA 1
ATOM 2038 C C . PHE A 1 268 ? 2.876 -16.282 -37.095 1.00 55.97 268 PHE A C 1
ATOM 2040 O O . PHE A 1 268 ? 2.949 -15.506 -36.116 1.00 55.97 268 PHE A O 1
#

Radius of gyration: 28.64 Å; Cα contacts (8 Å, |Δi|>4): 280; chains: 1; bounding box: 62×67×89 Å